Protein AF-A0A842SZP0-F1 (afdb_monomer_lite)

Radius of gyration: 25.81 Å; chains: 1; bounding box: 62×62×64 Å

Sequence (239 aa):
MPVSKIEGDLAPNFIKQTTLNKFCPSIPEPEVPSVERELNQEKAHEFDNQYSIRLELDGTVEIEETHCYNCHRRLVYNGYNERIAFLDKGLGRYEFRLHRKRCPVCGEINPDYSAFFPKYGTYHENYKRRARQNYMEELMPSQIAKVFQVDFDLKIARSTIVYWINEIQEEIRYLLATTPIPSSGYWGYDEIHLRISGERMYAIDTIDVNTGFVPIARISSEMGRDAGREVLMEGRKNL

Structure (mmCIF, N/CA/C/O backbone):
data_AF-A0A842SZP0-F1
#
_entry.id   AF-A0A842SZP0-F1
#
loop_
_atom_site.group_PDB
_atom_site.id
_atom_site.type_symbol
_atom_site.label_atom_id
_atom_site.label_alt_id
_atom_site.label_comp_id
_atom_site.label_asym_id
_atom_site.label_entity_id
_atom_site.label_seq_id
_atom_site.pdbx_PDB_ins_code
_atom_site.Cartn_x
_atom_site.Cartn_y
_atom_site.Cartn_z
_atom_site.occupancy
_atom_site.B_iso_or_equiv
_atom_site.auth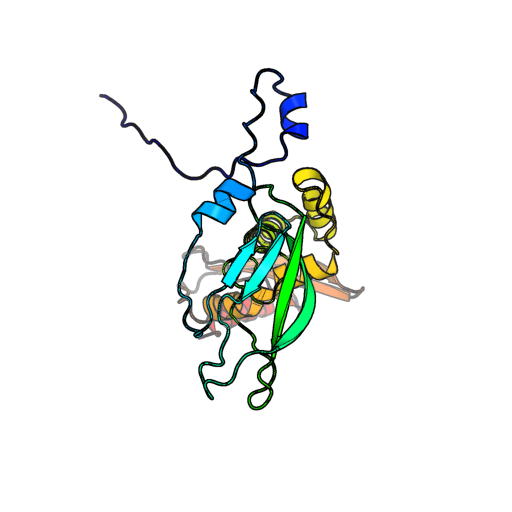_seq_id
_atom_site.auth_comp_id
_atom_site.auth_asym_id
_atom_site.auth_atom_id
_atom_site.pdbx_PDB_model_num
ATOM 1 N N . MET A 1 1 ? 24.314 42.544 -5.514 1.00 32.72 1 MET A N 1
ATOM 2 C CA . MET A 1 1 ? 22.942 42.059 -5.776 1.00 32.72 1 MET A CA 1
ATOM 3 C C . MET A 1 1 ? 22.625 41.020 -4.714 1.00 32.72 1 MET A C 1
ATOM 5 O O . MET A 1 1 ? 23.403 40.079 -4.607 1.00 32.72 1 MET A O 1
ATOM 9 N N . PRO A 1 2 ? 21.607 41.220 -3.864 1.00 29.95 2 PRO A N 1
ATOM 10 C CA . PRO A 1 2 ? 21.290 40.267 -2.811 1.00 29.95 2 PRO A CA 1
ATOM 11 C C . PRO A 1 2 ? 20.487 39.104 -3.405 1.00 29.95 2 PRO A C 1
ATOM 13 O O . PRO A 1 2 ? 19.489 39.326 -4.087 1.00 29.95 2 PRO A O 1
ATOM 16 N N . VAL A 1 3 ? 20.953 37.878 -3.171 1.00 28.89 3 VAL A N 1
ATOM 17 C CA . VAL A 1 3 ? 20.246 36.644 -3.536 1.00 28.89 3 VAL A CA 1
ATOM 18 C C . VAL A 1 3 ? 19.193 36.377 -2.463 1.00 28.89 3 VAL A C 1
ATOM 20 O O . VAL A 1 3 ? 19.480 36.405 -1.267 1.00 28.89 3 VAL A O 1
ATOM 23 N N . SER A 1 4 ? 17.959 36.199 -2.916 1.00 32.47 4 SER A N 1
ATOM 24 C CA . SER A 1 4 ? 16.751 35.981 -2.128 1.00 32.47 4 SER A CA 1
ATOM 25 C C . SER A 1 4 ? 16.835 34.739 -1.241 1.00 32.47 4 SER A C 1
ATOM 27 O O . SER A 1 4 ? 17.237 33.668 -1.694 1.00 32.47 4 SER A O 1
ATOM 29 N N . LYS A 1 5 ? 16.374 34.891 0.006 1.00 36.28 5 LYS A N 1
ATOM 30 C CA . LYS A 1 5 ? 16.016 33.801 0.918 1.00 36.28 5 LYS A CA 1
ATOM 31 C C . LYS A 1 5 ? 15.000 32.878 0.242 1.00 36.28 5 LYS A C 1
ATOM 33 O O . LYS A 1 5 ? 13.900 33.321 -0.077 1.00 36.28 5 LYS A O 1
ATOM 38 N N . ILE A 1 6 ? 15.361 31.613 0.069 1.00 32.38 6 ILE A N 1
ATOM 39 C CA . ILE A 1 6 ? 14.402 30.521 -0.097 1.00 32.38 6 ILE A CA 1
ATOM 40 C C . ILE A 1 6 ? 14.484 29.738 1.212 1.00 32.38 6 ILE A C 1
ATOM 42 O O . ILE A 1 6 ? 15.345 28.881 1.395 1.00 32.38 6 ILE A O 1
ATOM 46 N N . GLU A 1 7 ? 13.670 30.162 2.174 1.00 31.48 7 GLU A N 1
ATOM 47 C CA . GLU A 1 7 ? 13.346 29.374 3.359 1.00 31.48 7 GLU A CA 1
ATOM 48 C C . GLU A 1 7 ? 12.297 28.333 2.970 1.00 31.48 7 GLU A C 1
ATOM 50 O O . GLU A 1 7 ? 11.357 28.656 2.250 1.00 31.48 7 GLU A O 1
ATOM 55 N N . GLY A 1 8 ? 12.486 27.120 3.496 1.00 35.84 8 GLY A N 1
ATOM 56 C CA . GLY A 1 8 ? 11.422 26.189 3.856 1.00 35.84 8 GLY A CA 1
ATOM 57 C C . GLY A 1 8 ? 10.582 25.645 2.711 1.00 35.84 8 GLY A C 1
ATOM 58 O O . GLY A 1 8 ? 9.590 26.252 2.345 1.00 35.84 8 GLY A O 1
ATOM 59 N N . ASP A 1 9 ? 10.935 24.462 2.208 1.00 36.72 9 ASP A N 1
ATOM 60 C CA . ASP A 1 9 ? 10.033 23.309 2.304 1.00 36.72 9 ASP A CA 1
ATOM 61 C C . ASP A 1 9 ? 10.633 22.054 1.648 1.00 36.72 9 ASP A C 1
ATOM 63 O O . ASP A 1 9 ? 11.265 22.109 0.597 1.00 36.72 9 ASP A O 1
ATOM 67 N N . LEU A 1 10 ? 10.370 20.911 2.295 1.00 35.44 10 LEU A N 1
ATOM 68 C CA . LEU A 1 10 ? 10.494 19.536 1.786 1.00 35.44 10 LEU A CA 1
ATOM 69 C C . LEU A 1 10 ? 11.899 18.901 1.762 1.00 35.44 10 LEU A C 1
ATOM 71 O O . LEU A 1 10 ? 12.451 18.577 0.714 1.00 35.44 10 LEU A O 1
ATOM 75 N N . ALA A 1 11 ? 12.391 18.530 2.946 1.00 30.58 11 ALA A N 1
ATOM 76 C CA . ALA A 1 11 ? 13.190 17.311 3.106 1.00 30.58 11 ALA A CA 1
ATOM 77 C C . ALA A 1 11 ? 12.575 16.457 4.235 1.00 30.58 11 ALA A C 1
ATOM 79 O O . ALA A 1 11 ? 12.335 16.982 5.325 1.00 30.58 11 ALA A O 1
ATOM 80 N N . PRO A 1 12 ? 12.268 15.164 4.015 1.00 37.66 12 PRO A N 1
ATOM 81 C CA . PRO A 1 12 ? 11.642 14.318 5.026 1.00 37.66 12 PRO A CA 1
ATOM 82 C C . PRO A 1 12 ? 12.682 13.892 6.072 1.00 37.66 12 PRO A C 1
ATOM 84 O O . PRO A 1 12 ? 13.274 12.816 5.988 1.00 37.66 12 PRO A O 1
ATOM 87 N N . ASN A 1 13 ? 12.904 14.744 7.069 1.00 35.88 13 ASN A N 1
ATOM 88 C CA . ASN A 1 13 ? 13.873 14.532 8.143 1.00 35.88 13 ASN A CA 1
ATOM 89 C C . ASN A 1 13 ? 13.351 13.585 9.228 1.00 35.88 13 ASN A C 1
ATOM 91 O O . ASN A 1 13 ? 13.185 14.005 10.358 1.00 35.88 13 ASN A O 1
ATOM 95 N N . PHE A 1 14 ? 13.131 12.310 8.912 1.00 41.94 14 PHE A N 1
ATOM 96 C CA . PHE A 1 14 ? 13.142 11.248 9.929 1.00 41.94 14 PHE A CA 1
ATOM 97 C C . PHE A 1 14 ? 13.658 9.946 9.304 1.00 41.94 14 PHE A C 1
ATOM 99 O O . PHE A 1 14 ? 12.949 8.951 9.176 1.00 41.94 14 PHE A O 1
ATOM 106 N N . ILE A 1 15 ? 14.921 9.971 8.871 1.00 40.75 15 ILE A N 1
ATOM 107 C CA . ILE A 1 15 ? 15.761 8.766 8.880 1.00 40.75 15 ILE A CA 1
ATOM 108 C C . ILE A 1 15 ? 16.000 8.454 10.360 1.00 40.75 15 ILE A C 1
ATOM 110 O O . ILE A 1 15 ? 16.319 9.379 11.111 1.00 40.75 15 ILE A O 1
ATOM 114 N N . LYS A 1 16 ? 15.861 7.197 10.807 1.00 38.78 16 LYS A N 1
ATOM 115 C CA . LYS A 1 16 ? 16.279 6.821 12.166 1.00 38.78 16 LYS A CA 1
ATOM 116 C C . LYS A 1 16 ? 17.712 7.310 12.401 1.00 38.78 16 LYS A C 1
ATOM 118 O O . LYS A 1 16 ? 18.665 6.828 11.789 1.00 38.78 16 LYS A O 1
ATOM 123 N N . GLN A 1 17 ? 17.861 8.285 13.299 1.00 41.59 17 GLN A N 1
ATOM 124 C CA . GLN A 1 17 ? 19.129 8.950 13.616 1.00 41.59 17 GLN A CA 1
ATOM 125 C C . GLN A 1 17 ? 20.206 8.000 14.157 1.00 41.59 17 GLN A C 1
ATOM 127 O O . GLN A 1 17 ? 21.355 8.402 14.298 1.00 41.59 17 GLN A O 1
ATOM 132 N N . THR A 1 18 ? 19.900 6.723 14.395 1.00 42.91 18 THR A N 1
ATOM 133 C CA . THR A 1 18 ? 20.903 5.713 14.750 1.00 42.91 18 THR A CA 1
ATOM 134 C C . THR A 1 18 ? 21.990 5.572 13.682 1.00 42.91 18 THR A C 1
ATOM 136 O O . THR A 1 18 ? 23.14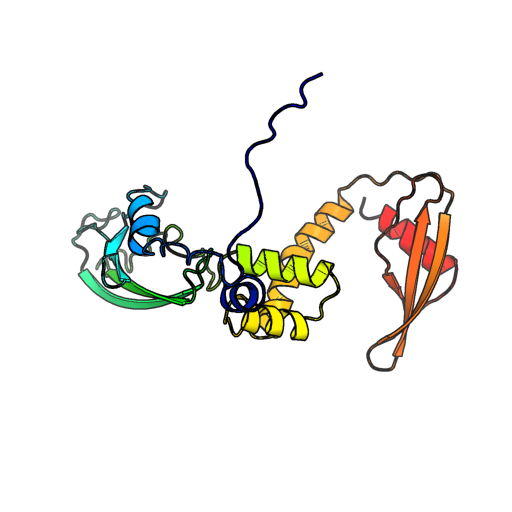1 5.295 14.013 1.00 42.91 18 THR A O 1
ATOM 139 N N . THR A 1 19 ? 21.660 5.802 12.407 1.00 42.88 19 THR A N 1
ATOM 140 C CA . THR A 1 19 ? 22.634 5.744 11.306 1.00 42.88 19 THR A CA 1
ATOM 141 C C . THR A 1 19 ? 23.401 7.065 11.153 1.00 42.88 19 THR A C 1
ATOM 143 O O . THR A 1 19 ? 24.589 7.040 10.850 1.00 42.88 19 THR A O 1
ATOM 146 N N . LEU A 1 20 ? 22.768 8.212 11.436 1.00 38.56 20 LEU A N 1
ATOM 147 C CA . LEU A 1 20 ? 23.380 9.550 11.363 1.00 38.56 20 LEU A CA 1
ATOM 148 C C . LEU A 1 20 ? 24.290 9.866 12.563 1.00 38.56 20 LEU A C 1
ATOM 150 O O . LEU A 1 20 ? 25.363 10.435 12.370 1.00 38.56 20 LEU A O 1
ATOM 154 N N . ASN A 1 21 ? 23.946 9.414 13.773 1.00 44.03 21 ASN A N 1
ATOM 155 C CA . ASN A 1 21 ? 24.753 9.625 14.984 1.00 44.03 21 ASN A CA 1
ATOM 156 C C . ASN A 1 21 ? 26.109 8.902 14.933 1.00 44.03 21 ASN A C 1
ATOM 158 O O . ASN A 1 21 ? 27.041 9.294 15.631 1.00 44.03 21 ASN A O 1
ATOM 162 N N . LYS A 1 22 ? 26.263 7.887 14.067 1.00 47.84 22 LYS A N 1
ATOM 163 C CA . LYS A 1 22 ? 27.574 7.283 13.767 1.00 47.84 22 LYS A CA 1
ATOM 164 C C . LYS A 1 22 ? 28.514 8.219 13.002 1.00 47.84 22 LYS A C 1
ATOM 166 O O . LYS A 1 22 ? 29.724 8.062 13.127 1.00 47.84 22 LYS A O 1
ATOM 171 N N . PHE A 1 23 ? 27.981 9.150 12.208 1.00 45.59 23 PHE A N 1
ATOM 172 C CA . PHE A 1 23 ? 28.768 10.026 11.332 1.00 45.59 23 PHE A CA 1
ATOM 173 C C . PHE A 1 23 ? 28.832 11.481 11.827 1.00 45.59 23 PHE A C 1
ATOM 175 O O . PHE A 1 23 ? 29.820 12.160 11.556 1.00 45.59 23 PHE A O 1
ATOM 182 N N . CYS A 1 24 ? 27.843 11.948 12.598 1.00 41.03 24 CYS A N 1
ATOM 183 C CA . CYS A 1 24 ? 27.815 13.292 13.183 1.00 41.03 24 CYS A CA 1
ATOM 184 C C . CYS A 1 24 ? 27.332 13.259 14.650 1.00 41.03 24 CYS A C 1
ATOM 186 O O . CYS A 1 24 ? 26.147 13.465 14.906 1.00 41.03 24 CYS A O 1
ATOM 188 N N . PRO A 1 25 ? 28.228 13.041 15.632 1.00 47.84 25 PRO A N 1
ATOM 189 C CA . PRO A 1 25 ? 27.866 12.922 17.052 1.00 47.84 25 PRO A CA 1
ATOM 190 C C . PRO A 1 25 ? 27.431 14.243 17.715 1.00 47.84 25 PRO A C 1
ATOM 192 O O . PRO A 1 25 ? 27.060 14.249 18.883 1.00 47.84 25 PRO A O 1
ATOM 195 N N . SER A 1 26 ? 27.499 15.367 16.999 1.00 50.28 26 SER A N 1
ATOM 196 C CA . SER A 1 26 ? 27.123 16.702 17.481 1.00 50.28 26 SER A CA 1
ATOM 197 C C . SER A 1 26 ? 25.675 17.096 17.171 1.00 50.28 26 SER A C 1
ATOM 199 O O . SER A 1 26 ? 25.276 18.215 17.494 1.00 50.28 26 SER A O 1
ATOM 201 N N . ILE A 1 27 ? 24.892 16.222 16.530 1.00 47.88 27 ILE A N 1
ATOM 202 C CA . ILE A 1 27 ? 23.479 16.490 16.254 1.00 47.88 27 ILE A CA 1
ATOM 203 C C . ILE A 1 27 ? 22.686 16.219 17.544 1.00 47.88 27 ILE A C 1
ATOM 205 O O . ILE A 1 27 ? 22.739 15.094 18.042 1.00 47.88 27 ILE A O 1
ATOM 209 N N . PRO A 1 28 ? 21.975 17.214 18.109 1.00 45.66 28 PRO A N 1
ATOM 210 C CA . PRO A 1 28 ? 21.127 16.987 19.273 1.00 45.66 28 PRO A CA 1
ATOM 211 C C . PRO A 1 28 ? 20.028 15.976 18.930 1.00 45.66 28 PRO A C 1
ATOM 213 O O . PRO A 1 28 ? 19.462 16.014 17.831 1.00 45.66 28 PRO A O 1
ATOM 216 N N . GLU A 1 29 ? 19.732 15.072 19.867 1.00 44.19 29 GLU A N 1
ATOM 217 C CA . GLU A 1 29 ? 18.569 14.195 19.745 1.00 44.19 29 GLU A CA 1
ATOM 218 C C . GLU A 1 29 ? 17.321 15.080 19.601 1.00 44.19 29 GLU A C 1
ATOM 220 O O . GLU A 1 29 ? 17.148 16.015 20.391 1.00 44.19 29 GLU A O 1
ATOM 225 N N . PRO A 1 30 ? 16.472 14.858 18.582 1.00 42.19 30 PRO A N 1
ATOM 226 C CA . PRO A 1 30 ? 15.235 15.596 18.460 1.00 42.19 30 PRO A CA 1
ATOM 227 C C . PRO A 1 30 ? 14.401 15.297 19.699 1.00 42.19 30 PRO A C 1
ATOM 229 O O . PRO A 1 30 ? 14.237 14.136 20.082 1.00 42.19 30 PRO A O 1
ATOM 232 N N . GLU A 1 31 ? 13.870 16.349 20.319 1.00 43.56 31 GLU A N 1
ATOM 233 C CA . GLU A 1 31 ? 12.819 16.201 21.315 1.00 43.56 31 GLU A CA 1
ATOM 234 C C . GLU A 1 31 ? 11.716 15.364 20.675 1.00 43.56 31 GLU A C 1
ATOM 236 O O . GLU A 1 31 ? 11.124 15.791 19.686 1.00 43.56 31 GLU A O 1
ATOM 241 N N . VAL A 1 32 ? 11.502 14.146 21.183 1.00 41.62 32 VAL A N 1
ATOM 242 C CA . VAL A 1 32 ? 10.450 13.253 20.701 1.00 41.62 32 VAL A CA 1
ATOM 243 C C . VAL A 1 32 ? 9.142 14.029 20.839 1.00 41.62 32 VAL A C 1
ATOM 245 O O . VAL A 1 32 ? 8.718 14.276 21.975 1.00 41.62 32 VAL A O 1
ATOM 248 N N . PRO A 1 33 ? 8.487 14.446 19.739 1.00 44.72 33 PRO A N 1
ATOM 249 C CA . PRO A 1 33 ? 7.130 14.938 19.845 1.00 44.72 33 PRO A CA 1
ATOM 250 C C . PRO A 1 33 ? 6.351 13.752 20.399 1.00 44.72 33 PRO A C 1
ATOM 252 O O . PRO A 1 33 ? 6.358 12.676 19.796 1.00 44.72 33 PRO A O 1
ATOM 255 N N . SER A 1 34 ? 5.779 13.880 21.601 1.00 49.00 34 SER A N 1
ATOM 256 C CA . SER A 1 34 ? 4.973 12.787 22.125 1.00 49.00 34 SER A CA 1
ATOM 257 C C . SER A 1 34 ? 3.892 12.518 21.085 1.00 49.00 34 SER A C 1
ATOM 259 O O . SER A 1 34 ? 3.201 13.438 20.654 1.00 49.00 34 SER A O 1
ATOM 261 N N . VAL A 1 35 ? 3.784 11.266 20.648 1.00 50.41 35 VAL A N 1
ATOM 262 C CA . VAL A 1 35 ? 2.727 10.758 19.756 1.00 50.41 35 VAL A CA 1
ATOM 263 C C . VAL A 1 35 ? 1.361 11.330 20.166 1.00 50.41 35 VAL A C 1
ATOM 265 O O . VAL A 1 35 ? 0.550 11.739 19.343 1.00 50.41 35 VAL A O 1
ATOM 268 N N . GLU A 1 36 ? 1.178 11.468 21.478 1.00 49.41 36 GLU A N 1
ATOM 269 C CA . GLU A 1 36 ? 0.064 12.114 22.154 1.00 49.41 36 GLU A CA 1
ATOM 270 C C . GLU A 1 36 ? -0.187 13.566 21.731 1.00 49.41 36 GLU A C 1
ATOM 272 O O . GLU A 1 36 ? -1.341 13.939 21.610 1.00 49.41 36 GLU A O 1
ATOM 277 N N . ARG A 1 37 ? 0.819 14.422 21.524 1.00 47.00 37 ARG A N 1
ATOM 278 C CA . ARG A 1 37 ? 0.609 15.820 21.106 1.00 47.00 37 ARG A CA 1
ATOM 279 C C . ARG A 1 37 ? 0.176 15.938 19.649 1.00 47.00 37 ARG A C 1
ATOM 281 O O . ARG A 1 37 ? -0.695 16.757 19.384 1.00 47.00 37 ARG A O 1
ATOM 288 N N . GLU A 1 38 ? 0.727 15.131 18.741 1.00 53.28 38 GLU A N 1
ATOM 289 C CA . GLU A 1 38 ? 0.322 15.149 17.326 1.00 53.28 38 GLU A CA 1
ATOM 290 C C . GLU A 1 38 ? -1.080 14.540 17.143 1.00 53.28 38 GLU A C 1
ATOM 292 O O . GLU A 1 38 ? -1.938 15.179 16.540 1.00 53.28 38 GLU A O 1
ATOM 297 N N . LEU A 1 39 ? -1.382 13.396 17.778 1.00 52.69 39 LEU A N 1
ATOM 298 C CA . LEU A 1 39 ? -2.732 12.805 17.748 1.00 52.69 39 LEU A CA 1
ATOM 299 C C . LEU A 1 39 ? -3.777 13.606 18.549 1.00 52.69 39 LEU A C 1
ATOM 301 O O . LEU A 1 39 ? -4.948 13.615 18.179 1.00 52.69 39 LEU A O 1
ATOM 305 N N . ASN A 1 40 ? -3.401 14.304 19.633 1.00 44.03 40 ASN A N 1
ATOM 306 C CA . ASN A 1 40 ? -4.335 15.183 20.356 1.00 44.03 40 ASN A CA 1
ATOM 307 C C . ASN A 1 40 ? -4.570 16.531 19.651 1.00 44.03 40 ASN A C 1
ATOM 309 O O . ASN A 1 40 ? -5.546 17.200 19.993 1.0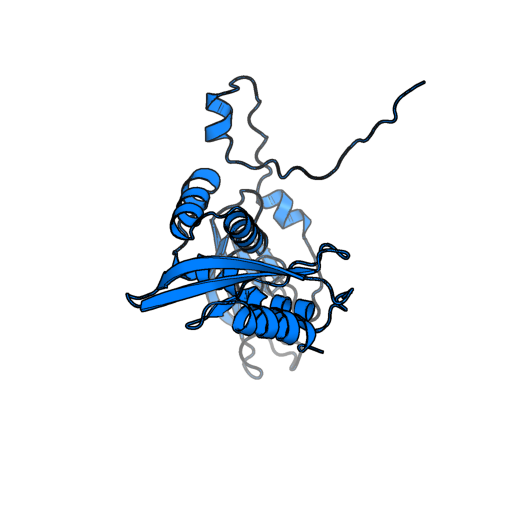0 44.03 40 ASN A O 1
ATOM 313 N N . GLN A 1 41 ? -3.699 16.958 18.726 1.00 47.59 41 GLN A N 1
ATOM 314 C CA . GLN A 1 41 ? -3.923 18.162 17.914 1.00 47.59 41 GLN A CA 1
ATOM 315 C C . GLN A 1 41 ? -4.942 17.920 16.790 1.00 47.59 41 GLN A C 1
ATOM 317 O O . GLN A 1 41 ? -5.642 18.856 16.417 1.00 47.59 41 GLN A O 1
ATOM 322 N N . GLU A 1 42 ? -5.132 16.676 16.345 1.00 46.12 42 GLU A N 1
ATOM 323 C CA . GLU A 1 42 ? -6.208 16.268 15.423 1.00 46.12 42 GLU A CA 1
ATOM 324 C C . GLU A 1 42 ? -7.548 16.005 16.147 1.00 46.12 42 GLU A C 1
ATOM 326 O O . GLU A 1 42 ? -8.306 15.094 15.810 1.00 46.12 42 GLU A O 1
ATOM 331 N N . LYS A 1 43 ? -7.865 16.787 17.187 1.00 40.88 43 LYS A N 1
ATOM 332 C CA . LYS A 1 43 ? -9.148 16.663 17.891 1.00 40.88 43 LYS A CA 1
ATOM 333 C C . LYS A 1 43 ? -10.279 17.361 17.138 1.00 40.88 43 LYS A C 1
ATOM 335 O O . LYS A 1 43 ? -10.189 18.542 16.819 1.00 40.88 43 LYS A O 1
ATOM 340 N N . ALA A 1 44 ? -11.374 16.610 17.003 1.00 39.97 44 ALA A N 1
ATOM 341 C CA . ALA A 1 44 ? -12.686 16.996 16.485 1.00 39.97 44 ALA A CA 1
ATOM 342 C C . ALA A 1 44 ? -12.735 17.290 14.979 1.00 39.97 44 ALA A C 1
ATOM 344 O O . ALA A 1 44 ? -13.098 18.382 14.549 1.00 39.97 44 ALA A O 1
ATOM 345 N N . HIS A 1 45 ? -12.443 16.282 14.161 1.00 43.72 45 HIS A N 1
ATOM 346 C CA . HIS A 1 45 ? -12.962 16.273 12.800 1.00 43.72 45 HIS A CA 1
ATOM 347 C C . HIS A 1 45 ? -14.286 15.505 12.772 1.00 43.72 45 HIS A C 1
ATOM 349 O O . HIS A 1 45 ? -14.318 14.282 12.894 1.00 43.72 45 HIS A O 1
ATOM 355 N N . GLU A 1 46 ? -15.382 16.258 12.642 1.00 40.47 46 GLU A N 1
ATOM 356 C CA . GLU A 1 46 ? -16.678 15.745 12.201 1.00 40.47 46 GLU A CA 1
ATOM 357 C C . GLU A 1 46 ? -16.486 15.156 10.801 1.00 40.47 46 GLU A C 1
ATOM 359 O O . GLU A 1 46 ? -16.425 15.874 9.804 1.00 40.47 46 GLU A O 1
ATOM 364 N N . PHE A 1 47 ? -16.315 13.840 10.726 1.00 47.06 47 PHE A N 1
ATOM 365 C CA . PHE A 1 47 ? -16.375 13.134 9.458 1.00 47.06 47 PHE A CA 1
ATOM 366 C C . PHE A 1 47 ? -17.819 12.720 9.181 1.00 47.06 47 PHE A C 1
ATOM 368 O O . PHE A 1 47 ? -18.596 12.458 10.097 1.00 47.06 47 PHE A O 1
ATOM 375 N N . ASP A 1 48 ? -18.142 12.664 7.893 1.00 43.97 48 ASP A N 1
ATOM 376 C CA . ASP A 1 48 ? -19.459 12.605 7.237 1.00 43.97 48 ASP A CA 1
ATOM 377 C C . ASP A 1 48 ? -20.354 11.384 7.587 1.00 43.97 48 ASP A C 1
ATOM 379 O O . ASP A 1 48 ? -21.266 11.023 6.850 1.00 43.97 48 ASP A O 1
ATOM 383 N N . ASN A 1 49 ? -20.106 10.708 8.712 1.00 51.88 49 ASN A N 1
ATOM 384 C CA . ASN A 1 49 ? -20.760 9.475 9.139 1.00 51.88 49 ASN A CA 1
ATOM 385 C C . ASN A 1 49 ? -21.220 9.531 10.598 1.00 51.88 49 ASN A C 1
ATOM 387 O O . ASN A 1 49 ? -20.871 8.650 11.368 1.00 51.88 49 ASN A O 1
ATOM 391 N N . GLN A 1 50 ? -22.040 10.526 10.944 1.00 74.44 50 GLN A N 1
ATOM 392 C CA . GLN A 1 50 ? -22.902 10.657 12.136 1.00 74.44 50 GLN A CA 1
ATOM 393 C C . GLN A 1 50 ? -22.272 10.485 13.540 1.00 74.44 50 GLN A C 1
ATOM 395 O O . GLN A 1 50 ? -22.699 11.193 14.434 1.00 74.44 50 GLN A O 1
ATOM 400 N N . TYR A 1 51 ? -21.286 9.621 13.771 1.00 77.25 51 TYR A N 1
ATOM 401 C CA . TYR A 1 51 ? -20.726 9.253 15.066 1.00 77.25 51 TYR A CA 1
ATOM 402 C C . TYR A 1 51 ? -19.330 9.839 15.280 1.00 77.25 51 TYR A C 1
ATOM 404 O O . TYR A 1 51 ? -18.404 9.555 14.516 1.00 77.25 51 TYR A O 1
ATOM 412 N N . SER A 1 52 ? -19.176 10.583 16.368 1.00 84.06 52 SER A N 1
ATOM 413 C CA . SER A 1 52 ? -17.911 11.121 16.848 1.00 84.06 52 SER A CA 1
ATOM 414 C C . SER A 1 52 ? -17.080 10.047 17.548 1.00 84.06 52 SER A C 1
ATOM 416 O O . SER A 1 52 ? -17.585 9.210 18.306 1.00 84.06 52 SER A O 1
ATOM 418 N N . ILE A 1 53 ? -15.772 10.084 17.302 1.00 86.56 53 ILE A N 1
ATOM 419 C CA . ILE A 1 53 ? -14.800 9.163 17.891 1.00 86.56 53 ILE A CA 1
ATOM 420 C C . ILE A 1 53 ? -13.720 9.925 18.652 1.00 86.56 53 ILE A C 1
ATOM 422 O O . ILE A 1 53 ? -13.247 10.972 18.212 1.00 86.56 53 ILE A O 1
ATOM 426 N N . ARG A 1 54 ? -13.303 9.368 19.787 1.00 86.19 54 ARG A N 1
ATOM 427 C CA . ARG A 1 54 ? -12.298 9.952 20.671 1.00 86.19 54 ARG A CA 1
ATOM 428 C C . ARG A 1 54 ? -11.200 8.945 20.972 1.00 86.19 54 ARG A C 1
ATOM 430 O O . ARG A 1 54 ? -11.486 7.812 21.340 1.00 86.19 54 ARG A O 1
ATOM 437 N N . LEU A 1 55 ? -9.949 9.376 20.844 1.00 84.00 55 LEU A N 1
ATOM 438 C CA . LEU A 1 55 ? -8.786 8.608 21.276 1.00 84.00 55 LEU A CA 1
ATOM 439 C C . LEU A 1 55 ? -8.457 8.936 22.738 1.00 84.00 55 LEU A C 1
ATOM 441 O O . LEU A 1 55 ? -8.247 10.100 23.090 1.00 84.00 55 LEU A O 1
ATOM 445 N N . GLU A 1 56 ? -8.415 7.909 23.576 1.00 84.44 56 GLU A N 1
ATOM 446 C CA . GLU A 1 56 ? -7.973 7.982 24.965 1.00 84.44 56 GLU A CA 1
ATOM 447 C C . GLU A 1 56 ? -6.461 7.730 25.089 1.00 84.44 56 GLU A C 1
ATOM 449 O O . GLU A 1 56 ? -5.811 7.193 24.189 1.00 84.44 56 GLU A O 1
ATOM 454 N N . LEU A 1 57 ? -5.889 8.126 26.231 1.00 74.44 57 LEU A N 1
ATOM 455 C CA . LEU A 1 57 ? -4.444 8.042 26.499 1.00 74.44 57 LEU A CA 1
ATOM 456 C C . LEU A 1 57 ? -3.893 6.607 26.485 1.00 74.44 57 LEU A C 1
ATOM 458 O O . LEU A 1 57 ? -2.699 6.407 26.297 1.00 74.44 57 LEU A O 1
ATOM 462 N N . ASP A 1 58 ? -4.747 5.608 26.690 1.00 80.31 58 ASP A N 1
ATOM 463 C CA . ASP A 1 58 ? -4.384 4.190 26.686 1.00 80.31 58 ASP A CA 1
ATOM 464 C C . ASP A 1 58 ? -4.438 3.548 25.283 1.00 80.31 58 ASP A C 1
ATOM 466 O O . ASP A 1 58 ? -4.286 2.332 25.159 1.00 80.31 58 ASP A O 1
ATOM 470 N N . GLY A 1 59 ? -4.667 4.343 24.229 1.00 78.25 59 GLY A N 1
ATOM 471 C CA . GLY A 1 59 ? -4.809 3.861 22.852 1.00 78.25 59 GLY A CA 1
ATOM 472 C C . GLY A 1 59 ? -6.208 3.326 22.523 1.00 78.25 59 GLY A C 1
ATOM 473 O O . GLY A 1 59 ? -6.423 2.767 21.440 1.00 78.25 59 GLY A O 1
ATOM 474 N N . THR A 1 60 ? -7.175 3.479 23.433 1.00 86.75 60 THR A N 1
ATOM 475 C CA . THR A 1 60 ? -8.571 3.110 23.191 1.00 86.75 60 THR A CA 1
ATOM 476 C C . THR A 1 60 ? -9.271 4.183 22.362 1.00 86.75 60 THR A C 1
ATOM 478 O O . THR A 1 60 ? -9.211 5.367 22.676 1.00 86.75 60 THR A O 1
ATOM 481 N N . VAL A 1 61 ? -9.961 3.772 21.297 1.00 87.25 61 VAL A N 1
ATOM 482 C CA . VAL A 1 61 ? -10.811 4.655 20.492 1.00 87.25 61 VAL A CA 1
ATOM 483 C C . VAL A 1 61 ? -12.261 4.414 20.877 1.00 87.25 61 VAL A C 1
ATOM 485 O O . VAL A 1 61 ? -12.807 3.344 20.600 1.00 87.25 61 VAL A O 1
ATOM 488 N N . GLU A 1 62 ? -12.891 5.401 21.501 1.00 88.25 62 GLU A N 1
ATOM 489 C CA . GLU A 1 62 ? -14.281 5.347 21.933 1.00 88.25 62 GLU A CA 1
ATOM 490 C C . GLU A 1 62 ? -15.224 6.054 20.963 1.00 88.25 62 GLU A C 1
ATOM 492 O O . GLU A 1 62 ? -14.903 7.097 20.408 1.00 88.25 62 GLU A O 1
ATOM 497 N N . ILE A 1 63 ? -16.420 5.489 20.789 1.00 89.06 63 ILE A N 1
ATOM 498 C CA . ILE A 1 63 ? -17.554 6.175 20.157 1.00 89.06 63 ILE A CA 1
ATOM 499 C C . ILE A 1 63 ? -18.201 7.041 21.234 1.00 89.06 63 ILE A C 1
ATOM 501 O O . ILE A 1 63 ? -18.586 6.496 22.272 1.00 89.06 63 ILE A O 1
ATOM 505 N N . GLU A 1 64 ? -18.357 8.342 21.024 1.00 88.88 64 GLU A N 1
ATOM 506 C CA . GLU A 1 64 ? -18.854 9.245 22.072 1.00 88.88 64 GLU A CA 1
ATOM 507 C C . GLU A 1 64 ? -20.359 9.070 22.318 1.00 88.88 64 GLU A C 1
ATOM 509 O O . GLU A 1 64 ? -20.846 9.131 23.452 1.00 88.88 64 GLU A O 1
ATOM 514 N N . GLU A 1 65 ? -21.123 8.753 21.276 1.00 89.44 65 GLU A N 1
ATOM 515 C CA . GLU A 1 65 ? -22.572 8.724 21.367 1.00 89.44 65 GLU A CA 1
ATOM 516 C C . GLU A 1 65 ? -23.105 7.581 22.218 1.00 89.44 65 GLU A C 1
ATOM 518 O O . GLU A 1 65 ? -22.652 6.432 22.202 1.00 89.44 65 GLU A O 1
ATOM 523 N N . THR A 1 66 ? -24.172 7.892 22.942 1.00 90.62 66 THR A N 1
ATOM 524 C CA . THR A 1 66 ? -24.905 6.935 23.773 1.00 90.62 66 THR A CA 1
ATOM 525 C C . THR A 1 66 ? -26.145 6.382 23.080 1.00 90.62 66 THR A C 1
ATOM 527 O O . THR A 1 66 ? -26.700 5.392 23.555 1.00 90.62 66 THR A O 1
ATOM 530 N N . HIS A 1 67 ? -26.575 6.975 21.963 1.00 91.44 67 HIS A N 1
ATOM 531 C CA . HIS A 1 67 ? -27.806 6.629 21.253 1.00 91.44 67 HIS A CA 1
ATOM 532 C C . HIS A 1 67 ? -27.558 6.442 19.756 1.00 91.44 67 HIS A C 1
ATOM 534 O O . HIS A 1 67 ? -26.617 6.984 19.185 1.00 91.44 67 HIS A O 1
ATOM 540 N N . CYS A 1 68 ? -28.394 5.628 19.116 1.00 89.31 68 CYS A N 1
ATOM 541 C CA . CYS A 1 68 ? -28.318 5.397 17.682 1.00 89.31 68 CYS A CA 1
ATOM 542 C C . CYS A 1 68 ? -28.924 6.570 16.900 1.00 89.31 68 CYS A C 1
ATOM 544 O O . CYS A 1 68 ? -30.055 6.947 17.189 1.00 89.31 68 CYS A O 1
ATOM 546 N N . TYR A 1 69 ? -28.243 7.092 15.877 1.00 87.25 69 TYR A N 1
ATOM 547 C CA . TYR A 1 69 ? -28.791 8.178 15.053 1.00 87.25 69 TYR A CA 1
ATOM 548 C C . TYR A 1 69 ? -30.024 7.765 14.241 1.00 87.25 69 TYR A C 1
ATOM 550 O O . TYR A 1 69 ? -30.904 8.587 14.019 1.00 87.25 69 TYR A O 1
ATOM 558 N N . ASN A 1 70 ? -30.144 6.483 13.876 1.00 88.12 70 ASN A N 1
ATOM 559 C CA . ASN A 1 70 ? -31.262 5.996 13.062 1.00 88.12 70 ASN A CA 1
ATOM 560 C C . ASN A 1 70 ? -32.545 5.718 13.858 1.00 88.12 70 ASN A C 1
ATOM 562 O O . ASN A 1 70 ? -33.640 5.952 13.361 1.00 88.12 70 ASN A O 1
ATOM 566 N N . CYS A 1 71 ? -32.441 5.155 15.068 1.00 90.00 71 CYS A N 1
ATOM 567 C CA . CYS A 1 71 ? -33.620 4.737 15.847 1.00 90.00 71 CYS A CA 1
ATOM 568 C C . CYS A 1 71 ? -33.683 5.324 17.262 1.00 90.00 71 CYS A C 1
ATOM 570 O O . CYS A 1 71 ? -34.554 4.938 18.042 1.00 90.00 71 CYS A O 1
ATOM 572 N N . HIS A 1 72 ? -32.730 6.189 17.621 1.00 89.69 72 HIS A N 1
ATOM 573 C CA . HIS A 1 72 ? -32.612 6.881 18.911 1.00 89.69 72 HIS A CA 1
ATOM 574 C C . HIS A 1 72 ? -32.607 5.983 20.154 1.00 89.69 72 HIS A C 1
ATOM 576 O O . HIS A 1 72 ? -32.689 6.468 21.278 1.00 89.69 72 HIS A O 1
ATOM 582 N N . ARG A 1 73 ? -32.463 4.661 19.995 1.00 90.88 73 ARG A N 1
ATOM 583 C CA . ARG A 1 73 ? -32.294 3.737 21.120 1.00 90.88 73 ARG A CA 1
ATOM 584 C C . ARG A 1 73 ? -30.881 3.806 21.668 1.00 90.88 73 ARG A C 1
ATOM 586 O O . ARG A 1 73 ? -29.924 4.017 20.921 1.00 90.88 73 ARG A O 1
ATOM 593 N N . ARG A 1 74 ? -30.761 3.552 22.971 1.00 93.19 74 ARG A N 1
ATOM 594 C CA . ARG A 1 74 ? -29.476 3.481 23.662 1.00 93.19 74 ARG A CA 1
ATOM 595 C C . ARG A 1 74 ? -28.583 2.412 23.027 1.00 93.19 74 ARG A C 1
ATOM 597 O O . ARG A 1 74 ? -29.014 1.277 22.810 1.00 93.19 74 ARG A O 1
ATOM 604 N N . LEU A 1 75 ? -27.350 2.797 22.731 1.00 92.50 75 LEU A N 1
ATOM 605 C CA . LEU A 1 75 ? -26.301 1.900 22.275 1.00 92.50 75 LEU A CA 1
ATOM 606 C C . LEU A 1 75 ? -25.814 1.034 23.436 1.00 92.50 75 LEU A C 1
ATOM 608 O O . LEU A 1 75 ? -25.681 1.494 24.571 1.00 92.50 75 LEU A O 1
ATOM 612 N N . VAL A 1 76 ? -25.541 -0.228 23.130 1.00 93.12 76 VAL A N 1
ATOM 613 C CA . VAL A 1 76 ? -25.038 -1.223 24.074 1.00 93.12 76 VAL A CA 1
ATOM 614 C C . VAL A 1 76 ? -23.582 -1.520 23.742 1.00 93.12 76 VAL A C 1
ATOM 616 O O . VAL A 1 76 ? -23.198 -1.570 22.572 1.00 93.12 76 VAL A O 1
ATOM 619 N N . TYR A 1 77 ? -22.778 -1.714 24.783 1.00 91.81 77 TYR A N 1
ATOM 620 C CA . TYR A 1 77 ? -21.403 -2.181 24.665 1.00 91.81 77 TYR A CA 1
ATOM 621 C C . TYR A 1 77 ? -21.333 -3.520 23.921 1.00 91.81 77 TYR A C 1
ATOM 623 O O . TYR A 1 77 ? -22.091 -4.439 24.230 1.00 91.81 77 TYR A O 1
ATOM 631 N N . ASN A 1 78 ? -20.418 -3.634 22.960 1.00 91.88 78 ASN A N 1
ATOM 632 C CA . ASN A 1 78 ? -20.249 -4.824 22.127 1.00 91.88 78 ASN A CA 1
ATOM 633 C C . ASN A 1 78 ? -18.788 -5.306 22.065 1.00 91.88 78 ASN A C 1
ATOM 635 O O . ASN A 1 78 ? -18.380 -5.932 21.088 1.00 91.88 78 ASN A O 1
ATOM 639 N N . GLY A 1 79 ? -17.987 -5.019 23.093 1.00 91.50 79 GLY A N 1
ATOM 640 C CA . GLY A 1 79 ? -16.591 -5.455 23.150 1.00 91.50 79 GLY A CA 1
ATOM 641 C C . GLY A 1 79 ? -15.600 -4.454 22.558 1.00 91.50 79 GLY A C 1
ATOM 642 O O . GLY A 1 79 ? -15.916 -3.286 22.321 1.00 91.50 79 GLY A O 1
ATOM 643 N N . TYR A 1 80 ? -14.398 -4.960 22.283 1.00 91.44 80 TYR A N 1
ATOM 644 C CA . TYR A 1 80 ? -13.333 -4.238 21.594 1.00 91.44 80 TYR A CA 1
ATOM 645 C C . TYR A 1 80 ? -12.836 -5.038 20.390 1.00 91.44 80 TYR A C 1
ATOM 647 O O . TYR A 1 80 ? -12.885 -6.268 20.402 1.00 91.44 80 TYR A O 1
ATOM 655 N N . ASN A 1 81 ? -12.328 -4.335 19.380 1.00 89.31 81 ASN A N 1
ATOM 656 C CA . ASN A 1 81 ? -11.481 -4.911 18.340 1.00 89.31 81 ASN A CA 1
ATOM 657 C C . ASN A 1 81 ? -10.079 -4.315 18.455 1.00 89.31 81 ASN A C 1
ATOM 659 O O . ASN A 1 81 ? -9.924 -3.097 18.499 1.00 89.31 81 ASN A O 1
ATOM 663 N N . GLU A 1 82 ? -9.061 -5.163 18.460 1.00 89.25 82 GLU A N 1
ATOM 664 C CA . GLU A 1 82 ? -7.675 -4.710 18.373 1.00 89.25 82 GLU A CA 1
ATOM 665 C C . GLU A 1 82 ? -7.326 -4.393 16.918 1.00 89.25 82 GLU A C 1
ATOM 667 O O . GLU A 1 82 ? -7.637 -5.156 15.997 1.00 89.25 82 GLU A O 1
ATOM 672 N N . ARG A 1 83 ? -6.678 -3.250 16.698 1.00 88.06 83 ARG A N 1
ATOM 673 C CA . ARG A 1 83 ? -6.242 -2.803 15.378 1.00 88.06 83 ARG A CA 1
ATOM 674 C C . ARG A 1 83 ? -4.797 -2.347 15.444 1.00 88.06 83 ARG A C 1
ATOM 676 O O . ARG A 1 83 ? -4.478 -1.376 16.113 1.00 88.06 83 ARG A O 1
ATOM 683 N N . ILE A 1 84 ? -3.933 -3.010 14.687 1.00 87.62 84 ILE A N 1
ATOM 684 C CA . ILE A 1 84 ? -2.545 -2.579 14.517 1.00 87.62 84 ILE A CA 1
ATOM 685 C C . ILE A 1 84 ? -2.471 -1.661 13.297 1.00 87.62 84 ILE A C 1
ATOM 687 O O . ILE A 1 84 ? -2.991 -2.011 12.232 1.00 87.62 84 ILE A O 1
ATOM 691 N N . ALA A 1 85 ? -1.807 -0.518 13.438 1.00 87.94 85 ALA A N 1
ATOM 692 C CA . ALA A 1 85 ? -1.479 0.361 12.324 1.00 87.94 85 ALA A CA 1
ATOM 693 C C . ALA A 1 85 ? -0.025 0.839 12.405 1.00 87.94 85 ALA A C 1
ATOM 695 O O . ALA A 1 85 ? 0.530 1.024 13.485 1.00 87.94 85 ALA A O 1
ATOM 696 N N . PHE A 1 86 ? 0.590 1.039 11.245 1.00 84.94 86 PHE A N 1
ATOM 697 C CA . PHE A 1 86 ? 1.896 1.664 11.098 1.00 84.94 86 PHE A CA 1
ATOM 698 C C . PHE A 1 86 ? 1.691 3.081 10.581 1.00 84.94 86 PHE A C 1
ATOM 700 O O . PHE A 1 86 ? 1.343 3.274 9.410 1.00 84.94 86 PHE A O 1
ATOM 707 N N . LEU A 1 87 ? 1.864 4.047 11.477 1.00 82.88 87 LEU A N 1
ATOM 708 C CA . LEU A 1 87 ? 1.655 5.467 11.210 1.00 82.88 87 LEU A CA 1
ATOM 709 C C . LEU A 1 87 ? 2.924 6.100 10.631 1.00 82.88 87 LEU A C 1
ATOM 711 O O . LEU A 1 87 ? 4.021 5.563 10.778 1.00 82.88 87 LEU A O 1
ATOM 715 N N . ASP A 1 88 ? 2.773 7.228 9.943 1.00 75.62 88 ASP A N 1
ATOM 716 C CA . ASP A 1 88 ? 3.909 7.937 9.351 1.00 75.62 88 ASP A CA 1
ATOM 717 C C . ASP A 1 88 ? 4.815 8.599 10.408 1.00 75.62 88 ASP A C 1
ATOM 719 O O . ASP A 1 88 ? 4.482 8.655 11.588 1.00 75.62 88 ASP A O 1
ATOM 723 N N . LYS A 1 89 ? 5.964 9.134 9.972 1.00 61.09 89 LYS A N 1
ATOM 724 C CA . LYS A 1 89 ? 6.827 10.035 10.766 1.00 61.09 89 LYS A CA 1
ATOM 725 C C . LYS A 1 89 ? 7.400 9.440 12.062 1.00 61.09 89 LYS A C 1
ATOM 727 O O . LYS A 1 89 ? 7.489 10.109 13.082 1.00 61.09 89 LYS A O 1
ATOM 732 N N . GLY A 1 90 ? 7.846 8.185 12.036 1.00 56.72 90 GLY A N 1
ATOM 733 C CA . GLY A 1 90 ? 8.588 7.602 13.167 1.00 56.72 90 GLY A CA 1
ATOM 734 C C . GLY A 1 90 ? 7.725 7.190 14.365 1.00 56.72 90 GLY A C 1
ATOM 735 O O . GLY A 1 90 ? 8.258 6.630 15.318 1.00 56.72 90 GLY A O 1
ATOM 736 N N . LEU A 1 91 ? 6.404 7.369 14.272 1.00 60.97 91 LEU A N 1
ATOM 737 C CA . LEU A 1 91 ? 5.420 6.870 15.238 1.00 60.97 91 LEU A CA 1
ATOM 738 C C . LEU A 1 91 ? 5.375 5.332 15.273 1.00 60.97 91 LEU A C 1
ATOM 740 O O . LEU A 1 91 ? 5.046 4.731 16.292 1.00 60.97 91 LEU A O 1
ATOM 744 N N . GLY A 1 92 ? 5.775 4.688 14.173 1.00 72.19 92 GLY A N 1
ATOM 745 C CA . GLY A 1 92 ? 6.017 3.253 14.123 1.00 72.19 92 GLY A CA 1
ATOM 746 C C . GLY A 1 92 ? 4.740 2.426 14.264 1.00 72.19 92 GLY A C 1
ATOM 747 O O . GLY A 1 92 ? 3.679 2.793 13.759 1.00 72.19 92 GLY A O 1
ATOM 748 N N . ARG A 1 93 ? 4.871 1.252 14.891 1.00 82.31 93 ARG A N 1
ATOM 749 C CA . ARG A 1 93 ? 3.756 0.336 15.151 1.00 82.31 93 ARG A CA 1
ATOM 750 C C . ARG A 1 93 ? 2.927 0.862 16.318 1.00 82.31 93 ARG A C 1
ATOM 752 O O . ARG A 1 93 ? 3.448 0.961 17.423 1.00 82.31 93 ARG A O 1
ATOM 759 N N . TYR A 1 94 ? 1.641 1.083 16.086 1.00 82.94 94 TYR A N 1
ATOM 760 C CA . TYR A 1 94 ? 0.681 1.454 17.115 1.00 82.94 94 TYR A CA 1
ATOM 761 C C . TYR A 1 94 ? -0.456 0.433 17.191 1.00 82.94 94 TYR A C 1
ATOM 763 O O . TYR A 1 94 ? -0.894 -0.106 16.170 1.00 82.94 94 TYR A O 1
ATOM 771 N N . GLU A 1 95 ? -0.919 0.155 18.406 1.00 87.00 95 GLU A N 1
ATOM 772 C CA . GLU A 1 95 ? -2.016 -0.771 18.678 1.00 87.00 95 GLU A CA 1
ATOM 773 C C . GLU A 1 95 ? -3.197 0.015 19.237 1.00 87.00 95 GLU A C 1
ATOM 775 O O . GLU A 1 95 ? -3.129 0.587 20.319 1.00 87.00 95 GLU A O 1
ATOM 780 N N . PHE A 1 96 ? -4.280 0.055 18.472 1.00 87.31 96 PHE A N 1
ATOM 781 C CA . PHE A 1 96 ? -5.524 0.703 18.844 1.00 87.31 96 PHE A CA 1
ATOM 782 C C . PHE A 1 96 ? -6.508 -0.320 19.396 1.00 87.31 96 PHE A C 1
ATOM 784 O O . PHE A 1 96 ? -6.666 -1.416 18.846 1.00 87.31 96 PHE A O 1
ATOM 791 N N . ARG A 1 97 ? -7.241 0.067 20.440 1.00 90.12 97 ARG A N 1
ATOM 792 C CA . ARG A 1 97 ? -8.365 -0.711 20.971 1.00 90.12 97 ARG A CA 1
ATOM 793 C C . ARG A 1 97 ? -9.667 -0.033 20.577 1.00 90.12 97 ARG A C 1
ATOM 795 O O . ARG A 1 97 ? -10.079 0.949 21.178 1.00 90.12 97 ARG A O 1
ATOM 802 N N . LEU A 1 98 ? -10.320 -0.541 19.541 1.00 90.50 98 LEU A N 1
ATOM 803 C CA . LEU A 1 98 ? -11.536 0.057 18.999 1.00 90.50 98 LEU A CA 1
ATOM 804 C C . LEU A 1 98 ? -12.739 -0.384 19.820 1.00 90.50 98 LEU A C 1
ATOM 806 O O . LEU A 1 98 ? -13.085 -1.566 19.837 1.00 90.50 98 LEU A O 1
ATOM 810 N N . HIS A 1 99 ? -13.381 0.561 20.492 1.00 89.69 99 HIS A N 1
ATOM 811 C CA . HIS A 1 99 ? -14.598 0.321 21.245 1.00 89.69 99 HIS A CA 1
ATOM 812 C C . HIS A 1 99 ? -15.765 0.051 20.295 1.00 89.69 99 HIS A C 1
ATOM 814 O O . HIS A 1 99 ? -16.071 0.853 19.410 1.00 89.69 99 HIS A O 1
ATOM 820 N N . ARG A 1 100 ? -16.446 -1.080 20.493 1.00 91.19 100 ARG A N 1
ATOM 821 C CA . ARG A 1 100 ? -17.585 -1.474 19.666 1.00 91.19 100 ARG A CA 1
ATOM 822 C C . ARG A 1 100 ? -18.875 -1.163 20.394 1.00 91.19 100 ARG A C 1
ATOM 824 O O . ARG A 1 100 ? -19.094 -1.603 21.525 1.00 91.19 100 ARG A O 1
ATOM 831 N N . LYS A 1 101 ? -19.776 -0.472 19.705 1.00 92.56 101 LYS A N 1
ATOM 832 C CA . LYS A 1 101 ? -21.152 -0.272 20.155 1.00 92.56 101 LYS A CA 1
ATOM 833 C C . LYS A 1 101 ? -22.120 -0.921 19.180 1.00 92.56 101 LYS A C 1
ATOM 835 O O . LYS A 1 101 ? -21.899 -0.961 17.973 1.00 92.56 101 LYS A O 1
ATOM 840 N N . ARG A 1 102 ? -23.222 -1.431 19.720 1.00 93.19 102 ARG A N 1
ATOM 841 C CA . ARG A 1 102 ? -24.307 -2.036 18.953 1.00 93.19 102 ARG A CA 1
ATOM 842 C C . ARG A 1 102 ? -25.631 -1.389 19.322 1.00 93.19 102 ARG A C 1
ATOM 844 O O . ARG A 1 102 ? -25.969 -1.238 20.493 1.00 93.19 102 ARG A O 1
ATOM 851 N N . CYS A 1 103 ? -26.421 -1.073 18.309 1.00 92.56 103 CYS A N 1
ATOM 852 C CA . CYS A 1 103 ? -27.839 -0.822 18.457 1.00 92.56 103 CYS A CA 1
ATOM 853 C C . CYS A 1 103 ? -28.606 -2.162 18.468 1.00 92.56 103 CYS A C 1
ATOM 855 O O . CYS A 1 103 ? -28.431 -2.969 17.549 1.00 92.56 103 CYS A O 1
ATOM 857 N N . PRO A 1 104 ? -29.509 -2.408 19.437 1.00 91.88 104 PRO A N 1
ATOM 858 C CA . PRO A 1 104 ? -30.337 -3.617 19.449 1.00 91.88 104 PRO A CA 1
ATOM 859 C C . PRO A 1 104 ? -31.209 -3.805 18.198 1.00 91.88 104 PRO A C 1
ATOM 861 O O . PRO A 1 104 ? -31.581 -4.931 17.889 1.00 91.88 104 PRO A O 1
ATOM 864 N N . VAL A 1 105 ? -31.538 -2.714 17.495 1.00 92.88 105 VAL A N 1
ATOM 865 C CA . VAL A 1 105 ? -32.402 -2.718 16.303 1.00 92.88 105 VAL A CA 1
ATOM 866 C C . VAL A 1 105 ? -31.586 -2.580 15.018 1.00 92.88 105 VAL A C 1
ATOM 868 O O . VAL A 1 105 ? -31.752 -3.382 14.108 1.00 92.88 105 VAL A O 1
ATOM 871 N N . CYS A 1 106 ? -30.692 -1.590 14.943 1.00 89.44 106 CYS A N 1
ATOM 872 C CA . CYS A 1 106 ? -29.947 -1.272 13.719 1.00 89.44 106 CYS A CA 1
ATOM 873 C C . CYS A 1 106 ? -28.658 -2.090 13.536 1.00 89.44 106 CYS A C 1
ATOM 875 O O . CYS A 1 106 ? -28.076 -2.054 12.460 1.00 89.44 106 CYS A O 1
ATOM 877 N N . GLY A 1 107 ? -28.208 -2.824 14.558 1.00 90.12 107 GLY A N 1
ATOM 878 C CA . GLY A 1 107 ? -26.980 -3.614 14.485 1.00 90.12 107 GLY A CA 1
ATOM 879 C C . GLY A 1 107 ? -25.730 -2.854 14.927 1.00 90.12 107 GLY A C 1
ATOM 880 O O . GLY A 1 107 ? -25.796 -1.957 15.768 1.00 90.12 107 GLY A O 1
ATOM 881 N N . GLU A 1 108 ? -24.573 -3.298 14.447 1.00 90.81 108 GLU A N 1
ATOM 882 C CA . GLU A 1 108 ? -23.264 -2.774 14.847 1.00 90.81 108 GLU A CA 1
ATOM 883 C C . GLU A 1 108 ? -22.996 -1.379 14.266 1.00 90.81 108 GLU A C 1
ATOM 885 O O . GLU A 1 108 ? -23.330 -1.105 13.115 1.00 90.81 108 GLU A O 1
ATOM 890 N N . ILE A 1 109 ? -22.405 -0.501 15.079 1.00 89.00 109 ILE A N 1
ATOM 891 C CA . ILE A 1 109 ? -22.024 0.851 14.671 1.00 89.00 109 ILE A CA 1
ATOM 892 C C . ILE A 1 109 ? -20.578 0.828 14.176 1.00 89.00 109 ILE A C 1
ATOM 894 O O . ILE A 1 109 ? -19.681 0.451 14.926 1.00 89.00 109 ILE A O 1
ATOM 898 N N . ASN A 1 110 ? -20.371 1.260 12.931 1.00 85.94 110 ASN A N 1
ATOM 899 C CA . ASN A 1 110 ? -19.066 1.312 12.275 1.00 85.94 110 ASN A CA 1
ATOM 900 C C . ASN A 1 110 ? -18.754 2.764 11.872 1.00 85.94 110 ASN A C 1
ATOM 902 O O . ASN A 1 110 ? -19.083 3.152 10.750 1.00 85.94 110 ASN A O 1
ATOM 906 N N . PRO A 1 111 ? -18.188 3.582 12.775 1.00 85.12 111 PRO A N 1
ATOM 907 C CA . PRO A 1 111 ? -17.764 4.934 12.429 1.00 85.12 111 PRO A CA 1
ATOM 908 C C . PRO A 1 111 ? -16.551 4.897 11.488 1.00 85.12 111 PRO A C 1
ATOM 910 O O . PRO A 1 111 ? -15.861 3.879 11.369 1.00 85.12 111 PRO A O 1
ATOM 913 N N . ASP A 1 112 ? -16.280 6.019 10.820 1.00 84.00 112 ASP A N 1
ATOM 914 C CA . ASP A 1 112 ? -15.065 6.153 10.019 1.00 84.00 112 ASP A CA 1
ATOM 915 C C . ASP A 1 112 ? -13.869 6.458 10.927 1.00 84.00 112 ASP A C 1
ATOM 917 O O . ASP A 1 112 ? -13.757 7.540 11.494 1.00 84.00 112 ASP A O 1
ATOM 921 N N . TYR A 1 113 ? -12.966 5.491 11.062 1.00 82.69 113 TYR A N 1
ATOM 922 C CA . TYR A 1 113 ? -11.757 5.627 11.873 1.00 82.69 113 TYR A CA 1
ATOM 923 C C . TYR A 1 113 ? -10.558 6.192 11.094 1.00 82.69 113 TYR A C 1
ATOM 925 O O . TYR A 1 113 ? -9.442 6.201 11.619 1.00 82.69 113 TYR A O 1
ATOM 933 N N . SER A 1 114 ? -10.758 6.651 9.850 1.00 80.50 114 SER A N 1
ATOM 934 C CA . SER A 1 114 ? -9.676 7.137 8.984 1.00 80.50 114 SER A CA 1
ATOM 935 C C . SER A 1 114 ? -8.877 8.305 9.564 1.00 80.50 114 SER A C 1
ATOM 937 O O . SER A 1 114 ? -7.766 8.552 9.106 1.00 80.50 114 SER A O 1
ATOM 939 N N . ALA A 1 115 ? -9.433 9.009 10.555 1.00 77.31 115 ALA A N 1
ATOM 940 C CA . ALA A 1 115 ? -8.749 10.063 11.297 1.00 77.31 115 ALA A CA 1
ATOM 941 C C . ALA A 1 115 ? -7.516 9.547 12.055 1.00 77.31 115 ALA A C 1
ATOM 943 O O . ALA A 1 115 ? -6.506 10.229 12.121 1.00 77.31 115 ALA A O 1
ATOM 944 N N . PHE A 1 116 ? -7.578 8.334 12.611 1.00 77.75 116 PHE A N 1
ATOM 945 C CA . PHE A 1 116 ? -6.515 7.813 13.476 1.00 77.75 116 PHE A CA 1
ATOM 946 C C . PHE A 1 116 ? -5.574 6.845 12.762 1.00 77.75 116 PHE A C 1
ATOM 948 O O . PHE A 1 116 ? -4.422 6.679 13.163 1.00 77.75 116 PHE A O 1
ATOM 955 N N . PHE A 1 117 ? -6.056 6.155 11.728 1.00 81.12 117 PHE A N 1
ATOM 956 C CA . PHE A 1 117 ? -5.262 5.173 10.999 1.00 81.12 117 PHE A CA 1
ATOM 957 C C . PHE A 1 117 ? -5.715 5.027 9.541 1.00 81.12 117 PHE A C 1
ATOM 959 O O . PHE A 1 117 ? -6.838 5.389 9.197 1.00 81.12 117 PHE A O 1
ATOM 966 N N . PRO A 1 118 ? -4.867 4.459 8.661 1.00 77.38 118 PRO A N 1
ATOM 967 C CA . PRO A 1 118 ? -5.147 4.377 7.231 1.00 77.38 118 PRO A CA 1
ATOM 968 C C . PRO A 1 118 ? -6.465 3.664 6.924 1.00 77.38 118 PRO A C 1
ATOM 970 O O . PRO A 1 118 ? -6.717 2.547 7.395 1.00 77.38 118 PRO A O 1
ATOM 973 N N . LYS A 1 119 ? -7.286 4.284 6.073 1.00 72.44 119 LYS A N 1
ATOM 974 C CA . LYS A 1 119 ? -8.570 3.723 5.646 1.00 72.44 119 LYS A CA 1
ATOM 975 C C . LYS A 1 119 ? -8.342 2.380 4.938 1.00 72.44 119 LYS A C 1
ATOM 977 O O . LYS A 1 119 ? -7.602 2.304 3.963 1.00 72.44 119 LYS A O 1
ATOM 982 N N . TYR A 1 120 ? -8.934 1.311 5.476 1.00 69.81 120 TYR A N 1
ATOM 983 C CA . TYR A 1 120 ? -8.807 -0.080 5.001 1.00 69.81 120 TYR A CA 1
ATOM 984 C C . TYR A 1 120 ? -7.378 -0.665 4.959 1.00 69.81 120 TYR A C 1
ATOM 986 O O . TYR A 1 120 ? -7.179 -1.758 4.432 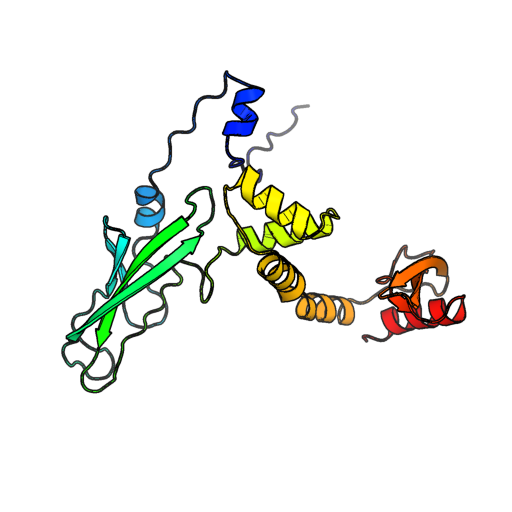1.00 69.81 120 TYR A O 1
ATOM 994 N N . GLY A 1 121 ? -6.386 -0.004 5.563 1.00 76.88 121 GLY A N 1
ATOM 995 C CA . GLY A 1 121 ? -4.978 -0.398 5.485 1.00 76.88 121 GLY A CA 1
ATOM 996 C C . GLY A 1 121 ? -4.317 -0.563 6.850 1.00 76.88 121 GLY A C 1
ATOM 997 O O . GLY A 1 121 ? -4.763 -0.013 7.854 1.00 76.88 121 GLY A O 1
ATOM 998 N N . THR A 1 122 ? -3.248 -1.355 6.900 1.00 86.12 122 THR A N 1
ATOM 999 C CA . THR A 1 122 ? -2.376 -1.457 8.086 1.00 86.12 122 THR A CA 1
ATOM 1000 C C . THR A 1 122 ? -1.254 -0.424 8.032 1.00 86.12 122 THR A C 1
ATOM 1002 O O . THR A 1 122 ? -0.771 0.008 9.067 1.00 86.12 122 THR A O 1
ATOM 1005 N N . TYR A 1 123 ? -0.829 -0.019 6.836 1.00 87.75 123 TYR A N 1
ATOM 1006 C CA . TYR A 1 123 ? 0.329 0.848 6.637 1.00 87.75 123 TYR A CA 1
ATOM 1007 C C . TYR A 1 123 ? -0.099 2.194 6.079 1.00 87.75 123 TYR A C 1
ATOM 1009 O O . TYR A 1 123 ? -0.945 2.250 5.185 1.00 87.75 123 TYR A O 1
ATOM 1017 N N . HIS A 1 124 ? 0.509 3.261 6.588 1.00 86.38 124 HIS A N 1
ATOM 1018 C CA . HIS A 1 124 ? 0.319 4.599 6.053 1.00 86.38 124 HIS A CA 1
ATOM 1019 C C . HIS A 1 124 ? 0.758 4.694 4.584 1.00 86.38 124 HIS A C 1
ATOM 1021 O O . HIS A 1 124 ? 1.732 4.061 4.165 1.00 86.38 124 HIS A O 1
ATOM 1027 N N . GLU A 1 125 ? 0.066 5.527 3.806 1.00 85.38 125 GLU A N 1
ATOM 1028 C CA . GLU A 1 125 ? 0.277 5.671 2.359 1.00 85.38 125 GLU A CA 1
ATOM 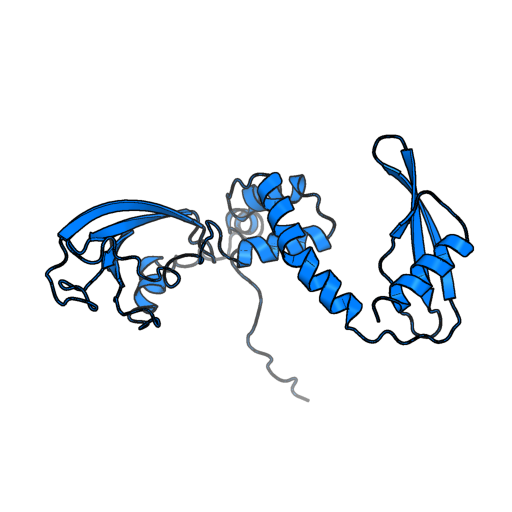1029 C C . GLU A 1 125 ? 1.714 6.101 2.011 1.00 85.38 125 GLU A C 1
ATOM 1031 O O . GLU A 1 125 ? 2.279 5.688 0.997 1.00 85.38 125 GLU A O 1
ATOM 1036 N N . ASN A 1 126 ? 2.369 6.842 2.909 1.00 85.31 126 ASN A N 1
ATOM 1037 C CA . ASN A 1 126 ? 3.769 7.241 2.744 1.00 85.31 126 ASN A CA 1
ATOM 1038 C C . ASN A 1 126 ? 4.740 6.050 2.703 1.00 85.31 126 ASN A C 1
ATOM 1040 O O . ASN A 1 126 ? 5.714 6.100 1.949 1.00 85.31 126 ASN A O 1
ATOM 1044 N N . TYR A 1 127 ? 4.463 4.947 3.409 1.00 87.62 127 TYR A N 1
ATOM 1045 C CA . TYR A 1 127 ? 5.265 3.725 3.280 1.00 87.62 127 TYR A CA 1
ATOM 1046 C C . TYR A 1 127 ? 5.101 3.099 1.895 1.00 87.62 127 TYR A C 1
ATOM 1048 O O . TYR A 1 127 ? 6.094 2.736 1.261 1.00 87.62 127 TYR A O 1
ATOM 1056 N N . LYS A 1 128 ? 3.868 3.051 1.374 1.00 89.38 128 LYS A N 1
ATOM 1057 C CA . LYS A 1 128 ? 3.608 2.564 0.014 1.00 89.38 128 LYS A CA 1
ATOM 1058 C C . LYS A 1 128 ? 4.279 3.443 -1.039 1.00 89.38 128 LYS A C 1
ATOM 1060 O O . LYS A 1 128 ? 4.868 2.943 -1.994 1.00 89.38 128 LYS A O 1
ATOM 1065 N N . ARG A 1 129 ? 4.219 4.770 -0.879 1.00 87.19 129 ARG A N 1
ATOM 1066 C CA . ARG A 1 129 ? 4.884 5.737 -1.769 1.00 87.19 129 ARG A CA 1
ATOM 1067 C C . ARG A 1 129 ? 6.402 5.557 -1.769 1.00 87.19 129 ARG A C 1
ATOM 1069 O O . ARG A 1 129 ? 6.985 5.476 -2.843 1.00 87.19 129 ARG A O 1
ATOM 1076 N N . ARG A 1 130 ? 7.033 5.418 -0.598 1.00 89.00 130 ARG A N 1
ATOM 1077 C CA . ARG A 1 130 ? 8.478 5.145 -0.496 1.00 89.00 130 ARG A CA 1
ATOM 1078 C C . ARG A 1 130 ? 8.861 3.808 -1.126 1.00 89.00 130 ARG A C 1
ATOM 1080 O O . ARG A 1 130 ? 9.879 3.731 -1.799 1.00 89.00 130 ARG A O 1
ATOM 1087 N N . ALA A 1 131 ? 8.047 2.765 -0.950 1.00 91.00 131 ALA A N 1
ATOM 1088 C CA . ALA A 1 131 ? 8.290 1.475 -1.593 1.00 91.00 131 ALA A CA 1
ATOM 1089 C C . ALA A 1 131 ? 8.292 1.600 -3.125 1.00 91.00 131 ALA A C 1
ATOM 1091 O O . ALA A 1 131 ? 9.190 1.078 -3.779 1.00 91.00 131 ALA A O 1
ATOM 1092 N N . ARG A 1 132 ? 7.326 2.340 -3.682 1.00 88.00 132 ARG A N 1
ATOM 1093 C CA . ARG A 1 132 ? 7.252 2.639 -5.119 1.00 88.00 132 ARG A CA 1
ATOM 1094 C C . ARG A 1 132 ? 8.439 3.470 -5.602 1.00 88.00 132 ARG A C 1
ATOM 1096 O O . ARG A 1 132 ? 9.015 3.137 -6.628 1.00 88.00 132 ARG A O 1
ATOM 1103 N N . GLN A 1 133 ? 8.837 4.496 -4.852 1.00 88.38 133 GLN A N 1
ATOM 1104 C CA . GLN A 1 133 ? 10.008 5.309 -5.182 1.00 88.38 133 GLN A CA 1
ATOM 1105 C C . GLN A 1 133 ? 11.290 4.467 -5.211 1.00 88.38 133 GLN A C 1
ATOM 1107 O O . GLN A 1 133 ? 11.988 4.465 -6.215 1.00 88.38 133 GLN A O 1
ATOM 1112 N N . ASN A 1 134 ? 11.552 3.684 -4.163 1.00 89.06 134 ASN A N 1
ATOM 1113 C CA . ASN A 1 134 ? 12.710 2.791 -4.114 1.00 89.06 134 ASN A CA 1
ATOM 1114 C C . ASN A 1 134 ? 12.716 1.791 -5.284 1.00 89.06 134 ASN A C 1
ATOM 1116 O O . ASN A 1 134 ? 13.770 1.440 -5.799 1.00 89.06 134 ASN A O 1
ATOM 1120 N N . TYR A 1 135 ? 11.538 1.328 -5.711 1.00 88.69 135 TYR A N 1
ATOM 1121 C CA . TYR A 1 135 ? 11.417 0.465 -6.883 1.00 88.69 135 TYR A CA 1
ATOM 1122 C C . TYR A 1 135 ? 11.753 1.194 -8.193 1.00 88.69 135 TYR A C 1
ATOM 1124 O O . TYR A 1 135 ? 12.413 0.617 -9.052 1.00 88.69 135 TYR A O 1
ATOM 1132 N N . MET A 1 136 ? 11.341 2.459 -8.337 1.00 81.94 136 MET A N 1
ATOM 1133 C CA . MET A 1 136 ? 11.735 3.315 -9.466 1.00 81.94 136 MET A CA 1
ATOM 1134 C C . MET A 1 136 ? 13.239 3.622 -9.467 1.00 81.94 136 MET A C 1
ATOM 1136 O O . MET A 1 136 ? 13.820 3.790 -10.530 1.00 81.94 136 MET A O 1
ATOM 1140 N N . GLU A 1 137 ? 13.875 3.631 -8.295 1.00 85.12 137 GLU A N 1
ATOM 1141 C CA . GLU A 1 137 ? 15.334 3.704 -8.110 1.00 85.12 137 GLU A CA 1
ATOM 1142 C C . GLU A 1 137 ? 16.026 2.332 -8.297 1.00 85.12 137 GLU A C 1
ATOM 1144 O O . GLU A 1 137 ? 17.136 2.109 -7.819 1.00 85.12 137 GLU A O 1
ATOM 1149 N N . GLU A 1 138 ? 15.361 1.398 -8.985 1.00 87.81 138 GLU A N 1
ATOM 1150 C CA . GLU A 1 138 ? 15.862 0.073 -9.377 1.00 87.81 138 GLU A CA 1
ATOM 1151 C C . GLU A 1 138 ? 16.145 -0.900 -8.217 1.00 87.81 138 GLU A C 1
ATOM 1153 O O . GLU A 1 138 ? 16.771 -1.949 -8.401 1.00 87.81 138 GLU A O 1
ATOM 1158 N N . LEU A 1 139 ? 15.636 -0.624 -7.011 1.00 89.81 139 LEU A N 1
ATOM 1159 C CA . LEU A 1 139 ? 15.745 -1.573 -5.906 1.00 89.81 139 LEU A CA 1
ATOM 1160 C C . LEU A 1 139 ? 14.753 -2.727 -6.069 1.00 89.81 139 LEU A C 1
ATOM 1162 O O . LEU A 1 139 ? 13.541 -2.564 -6.215 1.00 89.81 139 LEU A O 1
ATOM 1166 N N . MET A 1 140 ? 15.264 -3.947 -5.930 1.00 91.88 140 MET A N 1
ATOM 1167 C CA . MET A 1 140 ? 14.442 -5.150 -5.923 1.00 91.88 140 MET A CA 1
ATOM 1168 C C . MET A 1 140 ? 13.578 -5.202 -4.654 1.00 91.88 140 MET A C 1
ATOM 1170 O O . MET A 1 140 ? 14.046 -4.819 -3.580 1.00 91.88 140 MET A O 1
ATOM 1174 N N . PRO A 1 141 ? 12.367 -5.795 -4.684 1.00 94.06 141 PRO A N 1
ATOM 1175 C CA . PRO A 1 141 ? 11.495 -5.886 -3.506 1.00 94.06 141 PRO A CA 1
ATOM 1176 C C . PRO A 1 141 ? 12.156 -6.474 -2.246 1.00 94.06 141 PRO A C 1
ATOM 1178 O O . PRO A 1 141 ? 11.804 -6.116 -1.125 1.00 94.06 141 PRO A O 1
ATOM 1181 N N . SER A 1 142 ? 13.137 -7.369 -2.405 1.00 93.12 142 SER A N 1
ATOM 1182 C CA . SER A 1 142 ? 13.933 -7.909 -1.296 1.00 93.12 142 SER A CA 1
ATOM 1183 C C . SER A 1 142 ? 14.902 -6.888 -0.687 1.00 93.12 142 SER A C 1
ATOM 1185 O O . SER A 1 142 ? 15.134 -6.924 0.519 1.00 93.12 142 SER A O 1
ATOM 1187 N N . GLN A 1 143 ? 15.468 -5.990 -1.494 1.00 94.00 143 GLN A N 1
ATOM 1188 C CA . GLN A 1 143 ? 16.298 -4.875 -1.034 1.00 94.00 143 GLN A CA 1
ATOM 1189 C C . GLN A 1 143 ? 15.427 -3.813 -0.371 1.00 94.00 143 GLN A C 1
ATOM 1191 O O . GLN A 1 143 ? 15.747 -3.382 0.730 1.00 94.00 143 GLN A O 1
ATOM 1196 N N . ILE A 1 144 ? 14.277 -3.491 -0.965 1.00 93.00 144 ILE A N 1
ATOM 1197 C CA . ILE A 1 144 ? 13.293 -2.571 -0.383 1.00 93.00 144 ILE A CA 1
ATOM 1198 C C . ILE A 1 144 ? 12.867 -3.048 1.014 1.00 93.00 144 ILE A C 1
ATOM 1200 O O . ILE A 1 144 ? 12.856 -2.262 1.956 1.00 93.00 144 ILE A O 1
ATOM 1204 N N . ALA A 1 145 ? 12.599 -4.347 1.193 1.00 93.56 145 ALA A N 1
ATOM 1205 C CA . ALA A 1 145 ? 12.289 -4.909 2.511 1.00 93.56 145 ALA A CA 1
ATOM 1206 C C . ALA A 1 145 ? 13.417 -4.685 3.535 1.00 93.56 145 ALA A C 1
ATOM 1208 O O . ALA A 1 145 ? 13.145 -4.400 4.700 1.00 93.56 145 ALA A O 1
ATOM 1209 N N . LYS A 1 146 ? 14.685 -4.794 3.109 1.00 93.12 146 LYS A N 1
ATOM 1210 C CA . LYS A 1 146 ? 15.844 -4.511 3.969 1.00 93.12 146 LYS A CA 1
ATOM 1211 C C . LYS A 1 146 ? 15.939 -3.029 4.315 1.00 93.12 146 LYS A C 1
ATOM 1213 O O . LYS A 1 146 ? 16.191 -2.724 5.472 1.00 93.12 146 LYS A O 1
ATOM 1218 N N . VAL A 1 147 ? 15.701 -2.136 3.354 1.00 90.56 147 VAL A N 1
ATOM 1219 C CA . VAL A 1 147 ? 15.644 -0.682 3.588 1.00 90.56 147 VAL A CA 1
ATOM 1220 C C . VAL A 1 147 ? 14.585 -0.371 4.645 1.00 90.56 147 VAL A C 1
ATOM 1222 O O . VAL A 1 147 ? 14.885 0.285 5.636 1.00 90.56 147 VAL A O 1
ATOM 1225 N N . PHE A 1 148 ? 13.381 -0.945 4.526 1.00 88.88 148 PHE A N 1
ATOM 1226 C CA . PHE A 1 148 ? 12.338 -0.766 5.540 1.00 88.88 148 PHE A CA 1
ATOM 1227 C C . PHE A 1 148 ? 12.733 -1.285 6.927 1.00 88.88 148 PHE A C 1
ATOM 1229 O O . PHE A 1 148 ? 12.467 -0.627 7.934 1.00 88.88 148 PHE A O 1
ATOM 1236 N N . GLN A 1 149 ? 13.413 -2.428 6.989 1.00 89.06 149 GLN A N 1
ATOM 1237 C CA . GLN A 1 149 ? 13.903 -2.976 8.249 1.00 89.06 149 GLN A CA 1
ATOM 1238 C C . GLN A 1 149 ? 15.018 -2.123 8.874 1.00 89.06 149 GLN A C 1
ATOM 1240 O O . GLN A 1 149 ? 15.069 -2.008 10.093 1.00 89.06 149 GLN A O 1
ATOM 1245 N N . VAL A 1 150 ? 15.919 -1.544 8.079 1.00 86.00 150 VAL A N 1
ATOM 1246 C CA . VAL A 1 150 ? 17.059 -0.763 8.591 1.00 86.00 150 VAL A CA 1
ATOM 1247 C C . VAL A 1 150 ? 16.625 0.647 8.980 1.00 86.00 150 VAL A C 1
ATOM 1249 O O . VAL A 1 150 ? 16.891 1.086 10.097 1.00 86.00 150 VAL A O 1
ATOM 1252 N N . ASP A 1 151 ? 15.913 1.335 8.091 1.00 83.31 151 ASP A N 1
ATOM 1253 C CA . ASP A 1 151 ? 15.629 2.761 8.252 1.00 83.31 151 ASP A CA 1
ATOM 1254 C C . ASP A 1 151 ? 14.396 3.017 9.121 1.00 83.31 151 ASP A C 1
ATOM 1256 O O . ASP A 1 151 ? 14.304 4.055 9.776 1.00 83.31 151 ASP A O 1
ATOM 1260 N N . PHE A 1 152 ? 13.459 2.062 9.161 1.00 79.00 152 PHE A N 1
ATOM 1261 C CA . PHE A 1 152 ? 12.181 2.207 9.862 1.00 79.00 152 PHE A CA 1
ATOM 1262 C C . PHE A 1 152 ? 11.927 1.114 10.909 1.00 79.00 152 PHE A C 1
ATOM 1264 O O . PHE A 1 152 ? 10.942 1.216 11.634 1.00 79.00 152 PHE A O 1
ATOM 1271 N N . ASP A 1 153 ? 12.805 0.106 11.038 1.00 82.94 153 ASP A N 1
ATOM 1272 C CA . ASP A 1 153 ? 12.586 -1.096 11.875 1.00 82.94 153 ASP A CA 1
ATOM 1273 C C . ASP A 1 153 ? 11.247 -1.781 11.595 1.00 82.94 153 ASP A C 1
ATOM 1275 O O . ASP A 1 153 ? 10.531 -2.254 12.477 1.00 82.94 153 ASP A O 1
ATOM 1279 N N . LEU A 1 154 ? 10.892 -1.794 10.313 1.00 85.06 154 LEU A N 1
ATOM 1280 C CA . LEU A 1 154 ? 9.629 -2.306 9.835 1.00 85.06 154 LEU A CA 1
ATOM 1281 C C . LEU A 1 154 ? 9.870 -3.563 9.004 1.00 85.06 154 LEU A C 1
ATOM 1283 O O . LEU A 1 154 ? 10.352 -3.503 7.870 1.00 85.06 154 LEU A O 1
ATOM 1287 N N . LYS A 1 155 ? 9.478 -4.715 9.548 1.00 88.81 155 LYS A N 1
ATOM 1288 C CA . LYS A 1 155 ? 9.545 -5.982 8.820 1.00 88.81 155 LYS A CA 1
ATOM 1289 C C . LYS A 1 155 ? 8.348 -6.125 7.884 1.00 88.81 155 LYS A C 1
ATOM 1291 O O . LYS A 1 155 ? 7.286 -6.595 8.286 1.00 88.81 155 LYS A O 1
ATOM 1296 N N . ILE A 1 156 ? 8.527 -5.741 6.624 1.00 88.38 156 ILE A N 1
ATOM 1297 C CA . ILE A 1 156 ? 7.494 -5.876 5.589 1.00 88.38 156 ILE A CA 1
ATOM 1298 C C . ILE A 1 156 ? 7.734 -7.144 4.770 1.00 88.38 156 ILE A C 1
ATOM 1300 O O . ILE A 1 156 ? 8.851 -7.420 4.326 1.00 88.38 156 ILE A O 1
ATOM 1304 N N . ALA A 1 157 ? 6.675 -7.919 4.540 1.00 91.88 157 ALA A N 1
ATOM 1305 C CA . ALA A 1 157 ? 6.743 -9.066 3.648 1.00 91.88 157 ALA A CA 1
ATOM 1306 C C . ALA A 1 157 ? 6.984 -8.619 2.196 1.00 91.88 157 ALA A C 1
ATOM 1308 O O . ALA A 1 157 ? 6.402 -7.648 1.713 1.00 91.88 157 ALA A O 1
ATOM 1309 N N . ARG A 1 158 ? 7.798 -9.383 1.458 1.00 93.19 158 ARG A N 1
ATOM 1310 C CA . ARG A 1 158 ? 8.077 -9.117 0.037 1.00 93.19 158 ARG A CA 1
ATOM 1311 C C . ARG A 1 158 ? 6.794 -9.041 -0.801 1.00 93.19 158 ARG A C 1
ATOM 1313 O O . ARG A 1 158 ? 6.708 -8.201 -1.688 1.00 93.19 158 ARG A O 1
ATOM 1320 N N . SER A 1 159 ? 5.815 -9.903 -0.526 1.00 94.12 159 SER A N 1
ATOM 1321 C CA . SER A 1 159 ? 4.518 -9.911 -1.217 1.00 94.12 159 SER A CA 1
ATOM 1322 C C . SER A 1 159 ? 3.753 -8.602 -1.029 1.00 94.12 159 SER A C 1
ATOM 1324 O O . SER A 1 159 ? 3.195 -8.091 -1.991 1.00 94.12 159 SER A O 1
ATOM 1326 N N . THR A 1 160 ? 3.781 -8.022 0.173 1.00 92.56 160 THR A N 1
ATOM 1327 C CA . THR A 1 160 ? 3.162 -6.724 0.471 1.00 92.56 160 THR A CA 1
ATOM 1328 C C . THR A 1 160 ? 3.817 -5.594 -0.322 1.00 92.56 160 THR A C 1
ATOM 1330 O O . THR A 1 160 ? 3.119 -4.757 -0.879 1.00 92.56 160 THR A O 1
ATOM 1333 N N . ILE A 1 161 ? 5.149 -5.601 -0.438 1.00 92.75 161 ILE A N 1
ATOM 1334 C CA . ILE A 1 161 ? 5.883 -4.613 -1.247 1.00 92.75 161 ILE A CA 1
ATOM 1335 C C . ILE A 1 161 ? 5.505 -4.739 -2.726 1.00 92.75 161 ILE 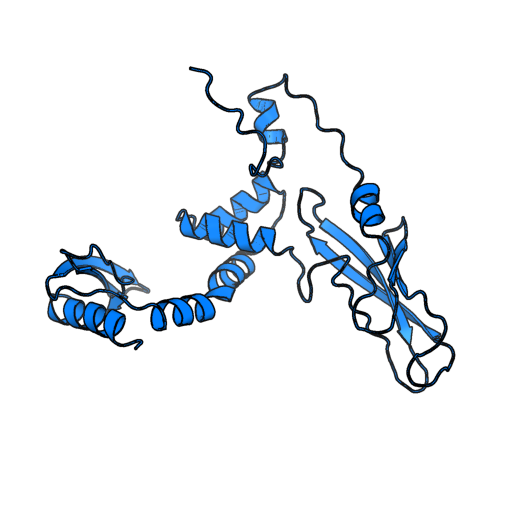A C 1
ATOM 1337 O O . ILE A 1 161 ? 5.219 -3.737 -3.370 1.00 92.75 161 ILE A O 1
ATOM 1341 N N . VAL A 1 162 ? 5.464 -5.966 -3.257 1.00 92.75 162 VAL A N 1
ATOM 1342 C CA . VAL A 1 162 ? 5.036 -6.220 -4.644 1.00 92.75 162 VAL A CA 1
ATOM 1343 C C . VAL A 1 162 ? 3.601 -5.744 -4.869 1.00 92.75 162 VAL A C 1
ATOM 1345 O O . VAL A 1 162 ? 3.325 -5.112 -5.883 1.00 92.75 162 VAL A O 1
ATOM 1348 N N . TYR A 1 163 ? 2.703 -5.994 -3.914 1.00 93.50 163 TYR A N 1
ATOM 1349 C CA . TYR A 1 163 ? 1.334 -5.491 -3.969 1.00 93.50 163 TYR A CA 1
ATOM 1350 C C . TYR A 1 163 ? 1.298 -3.956 -4.041 1.00 93.50 163 TYR A C 1
ATOM 1352 O O . TYR A 1 163 ? 0.658 -3.424 -4.937 1.00 93.50 163 TYR A O 1
ATOM 1360 N N . TRP A 1 164 ? 2.040 -3.238 -3.189 1.00 91.50 164 TRP A N 1
ATOM 1361 C CA . TRP A 1 164 ? 2.088 -1.765 -3.228 1.00 91.50 164 TRP A CA 1
ATOM 1362 C C . TRP A 1 164 ? 2.666 -1.194 -4.520 1.00 91.50 164 TRP A C 1
ATOM 1364 O O . TRP A 1 164 ? 2.243 -0.130 -4.962 1.00 91.50 164 TRP A O 1
ATOM 1374 N N . ILE A 1 165 ? 3.640 -1.880 -5.118 1.00 89.19 165 ILE A N 1
ATOM 1375 C CA . ILE A 1 165 ? 4.200 -1.486 -6.416 1.00 89.19 165 ILE A CA 1
ATOM 1376 C C . ILE A 1 165 ? 3.135 -1.619 -7.512 1.00 89.19 165 ILE A C 1
ATOM 1378 O O . ILE A 1 165 ? 3.000 -0.730 -8.348 1.00 89.19 165 ILE A O 1
ATOM 1382 N N . ASN A 1 166 ? 2.356 -2.700 -7.477 1.00 88.44 166 ASN A N 1
ATOM 1383 C CA . ASN A 1 166 ? 1.354 -3.000 -8.496 1.00 88.44 166 ASN A CA 1
ATOM 1384 C C . ASN A 1 166 ? 0.004 -2.297 -8.274 1.00 88.44 166 ASN A C 1
ATOM 1386 O O . ASN A 1 166 ? -0.780 -2.229 -9.213 1.00 88.44 166 ASN A O 1
ATOM 1390 N N . GLU A 1 167 ? -0.270 -1.770 -7.075 1.00 86.31 167 GLU A N 1
ATOM 1391 C CA . GLU A 1 167 ? -1.544 -1.120 -6.716 1.00 86.31 167 GLU A CA 1
ATOM 1392 C C . GLU A 1 167 ? -1.907 0.015 -7.687 1.00 86.31 167 GLU A C 1
ATOM 1394 O O . GLU A 1 167 ? -3.069 0.166 -8.039 1.00 86.31 167 GLU A O 1
ATOM 1399 N N . ILE A 1 168 ? -0.905 0.734 -8.202 1.00 80.94 168 ILE A N 1
ATOM 1400 C CA . ILE A 1 168 ? -1.097 1.858 -9.133 1.00 80.94 168 ILE A CA 1
ATOM 1401 C C . ILE A 1 168 ? -0.932 1.497 -10.609 1.00 80.94 168 ILE A C 1
ATOM 1403 O O . ILE A 1 168 ? -0.871 2.368 -11.478 1.00 80.94 168 ILE A O 1
ATOM 1407 N N . GLN A 1 169 ? -0.794 0.209 -10.921 1.00 74.62 169 GLN A N 1
ATOM 1408 C CA . GLN A 1 169 ? -0.487 -0.225 -12.278 1.00 74.62 169 GLN A CA 1
ATOM 1409 C C . GLN A 1 169 ? -1.604 0.145 -13.261 1.00 74.62 169 GLN A C 1
ATOM 1411 O O . GLN A 1 169 ? -1.313 0.532 -14.392 1.00 74.62 169 GLN A O 1
ATOM 1416 N N . GLU A 1 170 ? -2.866 0.032 -12.849 1.00 74.62 170 GLU A N 1
ATOM 1417 C CA . GLU A 1 170 ? -4.014 0.381 -13.694 1.00 74.62 170 GLU A CA 1
ATOM 1418 C C . GLU A 1 170 ? -4.098 1.886 -13.950 1.00 74.62 170 GLU A C 1
ATOM 1420 O O . GLU A 1 170 ? -4.276 2.304 -15.091 1.00 74.62 170 GLU A O 1
ATOM 1425 N N . GLU A 1 171 ? -3.880 2.700 -12.920 1.00 75.75 171 GLU A N 1
ATOM 1426 C CA . GLU A 1 171 ? -3.899 4.163 -13.013 1.00 75.75 171 GLU A CA 1
ATOM 1427 C C . GLU A 1 171 ? -2.769 4.672 -13.911 1.00 75.75 171 GLU A C 1
ATOM 1429 O O . GLU A 1 171 ? -2.995 5.520 -14.774 1.00 75.75 171 GLU A O 1
ATOM 1434 N N . ILE A 1 172 ? -1.566 4.100 -13.775 1.00 69.69 172 ILE A N 1
ATOM 1435 C CA . ILE A 1 172 ? -0.440 4.382 -14.671 1.00 69.69 172 ILE A CA 1
ATOM 1436 C C . ILE A 1 172 ? -0.798 3.993 -16.107 1.00 69.69 172 ILE A C 1
ATOM 1438 O O . ILE A 1 172 ? -0.596 4.790 -17.020 1.00 69.69 172 ILE A O 1
ATOM 1442 N N . ARG A 1 173 ? -1.349 2.791 -16.332 1.00 67.94 173 ARG A N 1
ATOM 1443 C CA . ARG A 1 173 ? -1.754 2.340 -17.676 1.00 67.94 173 ARG A CA 1
ATOM 1444 C C . ARG A 1 173 ? -2.784 3.280 -18.298 1.00 67.94 173 ARG A C 1
ATOM 1446 O O . ARG A 1 173 ? -2.652 3.616 -19.470 1.00 67.94 173 ARG A O 1
ATOM 1453 N N . TYR A 1 174 ? -3.768 3.716 -17.519 1.00 71.62 174 TYR A N 1
ATOM 1454 C CA . TYR A 1 174 ? -4.786 4.662 -17.963 1.00 71.62 174 TYR A CA 1
ATOM 1455 C C . TYR A 1 174 ? -4.192 6.037 -18.296 1.00 71.62 174 TYR A C 1
ATOM 1457 O O . TYR A 1 174 ? -4.491 6.601 -19.349 1.00 71.62 174 TYR A O 1
ATOM 1465 N N . LEU A 1 175 ? -3.316 6.569 -17.439 1.00 68.62 175 LEU A N 1
ATOM 1466 C CA . LEU A 1 175 ? -2.636 7.841 -17.686 1.00 68.62 175 LEU A CA 1
ATOM 1467 C C . LEU A 1 175 ? -1.812 7.779 -18.977 1.00 68.62 175 LEU A C 1
ATOM 1469 O O . LEU A 1 175 ? -1.882 8.681 -19.802 1.00 68.62 175 LEU A O 1
ATOM 1473 N N . LEU A 1 176 ? -1.060 6.698 -19.175 1.00 64.31 176 LEU A N 1
ATOM 1474 C CA . LEU A 1 176 ? -0.238 6.506 -20.369 1.00 64.31 176 LEU A CA 1
ATOM 1475 C C . LEU A 1 176 ? -1.066 6.348 -21.642 1.00 64.31 176 LEU A C 1
ATOM 1477 O O . LEU A 1 176 ? -0.632 6.807 -22.689 1.00 64.31 176 LEU A O 1
ATOM 1481 N N . ALA A 1 177 ? -2.237 5.715 -21.554 1.00 65.06 177 ALA A N 1
ATOM 1482 C CA . ALA A 1 177 ? -3.175 5.638 -22.667 1.00 65.06 177 ALA A CA 1
ATOM 1483 C C . ALA A 1 177 ? -3.715 7.031 -23.032 1.00 65.06 177 ALA A C 1
ATOM 1485 O O . ALA A 1 177 ? -3.661 7.471 -24.171 1.00 65.06 177 ALA A O 1
ATOM 1486 N N . THR A 1 178 ? -4.164 7.782 -22.031 1.00 67.12 178 THR A N 1
ATOM 1487 C CA . THR A 1 178 ? -4.822 9.078 -22.247 1.00 67.12 178 THR A CA 1
ATOM 1488 C C . THR A 1 178 ? -3.868 10.247 -22.510 1.00 67.12 178 THR A C 1
ATOM 1490 O O . THR A 1 178 ? -4.320 11.324 -22.904 1.00 67.12 178 THR A O 1
ATOM 1493 N N . THR A 1 179 ? -2.559 10.073 -22.308 1.00 62.84 179 THR A N 1
ATOM 1494 C CA . THR A 1 179 ? -1.567 11.130 -22.544 1.00 62.84 179 THR A CA 1
ATOM 1495 C C . THR A 1 179 ? -1.264 11.244 -24.043 1.00 62.84 179 THR A C 1
ATOM 1497 O O . THR A 1 179 ? -0.748 10.294 -24.629 1.00 62.84 179 THR A O 1
ATOM 1500 N N . PRO A 1 180 ? -1.522 12.398 -24.691 1.00 62.88 180 PRO A N 1
ATOM 1501 C CA . PRO A 1 180 ? -1.207 12.586 -26.101 1.00 62.88 180 PRO A CA 1
ATOM 1502 C C . PRO A 1 180 ? 0.308 12.575 -26.318 1.00 62.88 180 PRO A C 1
ATOM 1504 O O . PRO A 1 180 ? 1.039 13.422 -25.802 1.00 62.88 180 PRO A O 1
ATOM 1507 N N . ILE A 1 181 ? 0.773 11.613 -27.110 1.00 64.94 181 ILE A N 1
ATOM 1508 C CA . ILE A 1 181 ? 2.187 11.430 -27.427 1.00 64.94 181 ILE A CA 1
ATOM 1509 C C . ILE A 1 181 ? 2.498 12.105 -28.771 1.00 64.94 181 ILE A C 1
ATOM 1511 O O . ILE A 1 181 ? 1.916 11.725 -29.793 1.00 64.94 181 ILE A O 1
ATOM 1515 N N . PRO A 1 182 ? 3.421 13.083 -28.825 1.00 63.78 182 PRO A N 1
ATOM 1516 C CA . PRO A 1 182 ? 3.860 13.659 -30.087 1.00 63.78 182 PRO A CA 1
ATOM 1517 C C . PRO A 1 182 ? 4.674 12.625 -30.876 1.00 63.78 182 PRO A C 1
ATOM 1519 O O . PRO A 1 182 ? 5.553 11.968 -30.325 1.00 63.78 182 PRO A O 1
ATOM 1522 N N . SER A 1 183 ? 4.414 12.494 -32.180 1.00 66.44 183 SER A N 1
ATOM 1523 C CA . SER A 1 183 ? 5.273 11.708 -33.067 1.00 66.44 183 SER A CA 1
ATOM 1524 C C . SER A 1 183 ? 5.670 12.491 -34.305 1.00 66.44 183 SER A C 1
ATOM 1526 O O . SER A 1 183 ? 4.845 13.129 -34.956 1.00 66.44 183 SER A O 1
ATOM 1528 N N . SER A 1 184 ? 6.953 12.399 -34.641 1.00 75.19 184 SER A N 1
ATOM 1529 C CA . SER A 1 184 ? 7.537 12.982 -35.844 1.00 75.19 184 SER A CA 1
ATOM 1530 C C . SER A 1 184 ? 7.600 12.010 -37.025 1.00 75.19 184 SER A C 1
ATOM 1532 O O . SER A 1 184 ? 7.929 12.419 -38.136 1.00 75.19 184 SER A O 1
ATOM 1534 N N . GLY A 1 185 ? 7.332 10.719 -36.793 1.00 72.12 185 GLY A N 1
ATOM 1535 C CA . GLY A 1 185 ? 7.479 9.654 -37.789 1.00 72.12 185 GLY A CA 1
ATOM 1536 C C . GLY A 1 185 ? 8.904 9.104 -37.940 1.00 72.12 185 GLY A C 1
ATOM 1537 O O . GLY A 1 185 ? 9.076 8.071 -38.585 1.00 72.12 185 GLY A O 1
ATOM 1538 N N . TYR A 1 186 ? 9.905 9.719 -37.305 1.00 80.31 186 TYR A N 1
ATOM 1539 C CA . TYR A 1 186 ? 11.286 9.236 -37.284 1.00 80.31 186 TYR A CA 1
ATOM 1540 C C . TYR A 1 186 ? 11.575 8.565 -35.948 1.00 80.31 186 TYR A C 1
ATOM 1542 O O . TYR A 1 186 ? 11.315 9.148 -34.897 1.00 80.31 186 TYR A O 1
ATOM 1550 N N . TRP A 1 187 ? 12.126 7.353 -35.976 1.00 84.75 187 TRP A N 1
ATOM 1551 C CA . TRP A 1 187 ? 12.332 6.572 -34.763 1.00 84.75 187 TRP A CA 1
ATOM 1552 C C . TRP A 1 187 ? 13.615 5.742 -34.785 1.00 84.75 187 TRP A C 1
ATOM 1554 O O . TRP A 1 187 ? 14.094 5.326 -35.841 1.00 84.75 187 TRP A O 1
ATOM 1564 N N . GLY A 1 188 ? 14.166 5.553 -33.592 1.00 85.19 188 GLY A N 1
ATOM 1565 C CA . GLY A 1 188 ? 15.274 4.677 -33.262 1.00 85.19 188 GLY A CA 1
ATOM 1566 C C . GLY A 1 188 ? 14.765 3.415 -32.578 1.00 85.19 188 GLY A C 1
ATOM 1567 O O . GLY A 1 188 ? 13.648 3.374 -32.058 1.00 85.19 188 GLY A O 1
ATOM 1568 N N . TYR A 1 189 ? 15.596 2.386 -32.621 1.00 88.88 189 TYR A N 1
ATOM 1569 C CA . TYR A 1 189 ? 15.270 1.039 -32.194 1.00 88.88 189 TYR A CA 1
ATOM 1570 C C . TYR A 1 189 ? 16.487 0.418 -31.529 1.00 88.88 189 TYR A C 1
ATOM 1572 O O . TYR A 1 189 ? 17.577 0.475 -32.105 1.00 88.88 189 TYR A O 1
ATOM 1580 N N . ASP A 1 190 ? 16.269 -0.192 -30.373 1.00 88.31 190 ASP A N 1
ATOM 1581 C CA . ASP A 1 190 ? 17.242 -1.035 -29.695 1.00 88.31 190 ASP A CA 1
ATOM 1582 C C . ASP A 1 190 ? 16.543 -2.253 -29.076 1.00 88.31 190 ASP A C 1
ATOM 1584 O O . ASP A 1 190 ? 15.319 -2.280 -28.900 1.00 88.31 190 ASP A O 1
ATOM 1588 N N . GLU A 1 191 ? 17.317 -3.285 -28.765 1.00 89.38 191 GLU A N 1
ATOM 1589 C CA . GLU A 1 191 ? 16.800 -4.493 -28.137 1.00 89.38 191 GLU A CA 1
ATOM 1590 C C . GLU A 1 191 ? 17.767 -5.091 -27.118 1.00 89.38 191 GLU A C 1
ATOM 1592 O O . GLU A 1 191 ? 18.966 -5.251 -27.348 1.00 89.38 191 GLU A O 1
ATOM 1597 N N . ILE A 1 192 ? 17.213 -5.492 -25.975 1.00 90.12 192 ILE A N 1
ATOM 1598 C CA . ILE A 1 192 ? 17.953 -6.156 -24.906 1.00 90.12 192 ILE A CA 1
ATOM 1599 C C . ILE A 1 192 ? 17.514 -7.615 -24.837 1.00 90.12 192 ILE A C 1
ATOM 1601 O O . ILE A 1 192 ? 16.337 -7.932 -24.660 1.00 90.12 192 ILE A O 1
ATOM 1605 N N . HIS A 1 193 ? 18.482 -8.523 -24.924 1.00 91.44 193 HIS A N 1
ATOM 1606 C CA . HIS A 1 193 ? 18.240 -9.958 -24.828 1.00 91.44 193 HIS A CA 1
ATOM 1607 C C . HIS A 1 193 ? 18.012 -10.368 -23.370 1.00 91.44 193 HIS A C 1
ATOM 1609 O O . HIS A 1 193 ? 18.895 -10.233 -22.521 1.00 91.44 193 HIS A O 1
ATOM 1615 N N . LEU A 1 194 ? 16.841 -10.931 -23.090 1.00 90.25 194 LEU A N 1
ATOM 1616 C CA . LEU A 1 194 ? 16.423 -11.370 -21.766 1.00 90.25 194 LEU A CA 1
ATOM 1617 C C . LEU A 1 194 ? 16.178 -12.880 -21.732 1.00 90.25 194 LEU A C 1
ATOM 1619 O O . LEU A 1 194 ? 15.880 -13.528 -22.739 1.00 90.25 194 LEU A O 1
ATOM 1623 N N . ARG A 1 195 ? 16.269 -13.453 -20.529 1.00 90.94 195 ARG A N 1
ATOM 1624 C CA . ARG A 1 195 ? 15.828 -14.822 -20.260 1.00 90.94 195 ARG A CA 1
ATOM 1625 C C . ARG A 1 195 ? 14.818 -14.826 -19.123 1.00 90.94 195 ARG A C 1
ATOM 1627 O O . ARG A 1 195 ? 15.186 -14.587 -17.976 1.00 90.94 195 ARG A O 1
ATOM 1634 N N . ILE A 1 196 ? 13.557 -15.106 -19.436 1.00 86.12 196 ILE A N 1
ATOM 1635 C CA . ILE A 1 196 ? 12.443 -15.059 -18.482 1.00 86.12 196 ILE A CA 1
ATOM 1636 C C . ILE A 1 196 ? 11.871 -16.465 -18.371 1.00 86.12 196 ILE A C 1
ATOM 1638 O O . ILE A 1 196 ? 11.517 -17.073 -19.373 1.00 86.12 196 ILE A O 1
ATOM 1642 N N . SER A 1 197 ? 11.858 -17.023 -17.158 1.00 85.88 197 SER A N 1
ATOM 1643 C CA . SER A 1 197 ? 11.395 -18.400 -16.905 1.00 85.88 197 SER A CA 1
ATOM 1644 C C . SER A 1 197 ? 12.064 -19.470 -17.787 1.00 85.88 197 SER A C 1
ATOM 1646 O O . SER A 1 197 ? 11.491 -20.519 -18.051 1.00 85.88 197 SER A O 1
ATOM 1648 N N . GLY A 1 198 ? 13.303 -19.221 -18.226 1.00 87.06 198 GLY A N 1
ATOM 1649 C CA . GLY A 1 198 ? 14.070 -20.132 -19.081 1.00 87.06 198 GLY A CA 1
ATOM 1650 C C . GLY A 1 198 ? 13.928 -19.876 -20.585 1.00 87.06 198 GLY A C 1
ATOM 1651 O O . GLY A 1 198 ? 14.812 -20.311 -21.332 1.00 87.06 198 GLY A O 1
ATOM 1652 N N . GLU A 1 199 ? 12.918 -19.114 -21.001 1.00 90.56 199 GLU A N 1
ATOM 1653 C CA . GLU A 1 199 ? 12.639 -18.737 -22.389 1.00 90.56 199 GLU A CA 1
ATOM 1654 C C . GLU A 1 199 ? 13.417 -17.482 -22.792 1.00 90.56 199 GLU A C 1
ATOM 1656 O O . GLU A 1 199 ? 13.692 -16.609 -21.963 1.00 90.56 199 GLU A O 1
ATOM 1661 N N . ARG A 1 200 ? 13.822 -17.411 -24.065 1.00 91.00 200 ARG A N 1
ATOM 1662 C CA . ARG A 1 200 ? 14.470 -16.219 -24.625 1.00 91.00 200 ARG A CA 1
ATOM 1663 C C . ARG A 1 200 ? 13.395 -15.201 -24.972 1.00 91.00 200 ARG A C 1
ATOM 1665 O O . ARG A 1 200 ? 12.489 -15.518 -25.731 1.00 91.00 200 ARG A O 1
ATOM 1672 N N . MET A 1 201 ? 13.544 -14.005 -24.428 1.00 92.62 201 MET A N 1
ATOM 1673 C CA . MET A 1 201 ? 12.660 -12.869 -24.653 1.00 92.62 201 MET A CA 1
ATOM 1674 C C . MET A 1 201 ? 13.509 -11.649 -25.010 1.00 92.62 201 MET A C 1
ATOM 1676 O O . MET A 1 201 ? 14.712 -11.624 -24.745 1.00 92.62 201 MET A O 1
ATOM 1680 N N . TYR A 1 202 ? 12.883 -10.625 -25.565 1.00 90.25 202 TYR A N 1
ATOM 1681 C CA . TYR A 1 202 ? 13.537 -9.403 -26.010 1.00 90.25 202 TYR A CA 1
ATOM 1682 C C . TYR A 1 202 ? 12.813 -8.217 -25.390 1.00 90.25 202 TYR A C 1
ATOM 1684 O O . TYR A 1 202 ? 11.605 -8.077 -25.561 1.00 90.25 202 TYR A O 1
ATOM 1692 N N . ALA A 1 203 ? 13.526 -7.386 -24.635 1.00 88.62 203 ALA A N 1
ATOM 1693 C CA . ALA A 1 203 ? 13.016 -6.070 -24.281 1.00 88.62 203 ALA A CA 1
ATOM 1694 C C . ALA A 1 203 ? 13.272 -5.141 -25.464 1.00 88.62 203 ALA A C 1
ATOM 1696 O O . ALA A 1 203 ? 14.416 -4.836 -25.785 1.00 88.62 203 ALA A O 1
ATOM 1697 N N . ILE A 1 204 ? 12.189 -4.757 -26.124 1.00 88.25 204 ILE A N 1
ATOM 1698 C CA . ILE A 1 204 ? 12.174 -3.894 -27.290 1.00 88.25 204 ILE A CA 1
ATOM 1699 C C . ILE A 1 204 ? 12.075 -2.451 -26.817 1.00 88.25 204 ILE A C 1
ATOM 1701 O O . ILE A 1 204 ? 11.082 -2.084 -26.179 1.00 88.25 204 ILE A O 1
ATOM 1705 N N . ASP A 1 205 ? 13.088 -1.656 -27.147 1.00 85.88 205 ASP A N 1
ATOM 1706 C CA . ASP A 1 205 ? 13.144 -0.231 -26.854 1.00 85.88 205 ASP A CA 1
ATOM 1707 C C . ASP A 1 205 ? 13.048 0.575 -28.152 1.00 85.88 205 ASP A C 1
ATOM 1709 O O . ASP A 1 205 ? 13.620 0.234 -29.192 1.00 85.88 205 ASP A O 1
ATOM 1713 N N . THR A 1 206 ? 12.273 1.649 -28.112 1.00 85.56 206 THR A N 1
ATOM 1714 C CA . THR A 1 206 ? 12.107 2.540 -29.257 1.00 85.56 206 THR A CA 1
ATOM 1715 C C . THR A 1 206 ? 12.090 3.975 -28.786 1.00 85.56 206 THR A C 1
ATOM 1717 O O . THR A 1 206 ? 11.672 4.272 -27.676 1.00 85.56 206 THR A O 1
ATOM 1720 N N . ILE A 1 207 ? 12.525 4.885 -29.648 1.00 85.12 207 ILE A N 1
ATOM 1721 C CA . ILE A 1 207 ? 12.502 6.321 -29.376 1.00 85.12 207 ILE A CA 1
ATOM 1722 C C . ILE A 1 207 ? 12.065 7.054 -30.632 1.00 85.12 207 ILE A C 1
ATOM 1724 O O . ILE A 1 207 ? 12.543 6.750 -31.718 1.00 85.12 207 ILE A O 1
ATOM 1728 N N . ASP A 1 208 ? 11.184 8.039 -30.524 1.00 82.81 208 ASP A N 1
ATOM 1729 C CA . ASP A 1 208 ? 10.957 8.992 -31.607 1.00 82.81 208 ASP A CA 1
ATOM 1730 C C . ASP A 1 208 ? 12.082 10.038 -31.573 1.00 82.81 208 ASP A C 1
ATOM 1732 O O . ASP A 1 208 ? 12.178 10.844 -30.650 1.00 82.81 208 ASP A O 1
ATOM 1736 N N . VAL A 1 209 ? 12.978 10.001 -32.560 1.00 82.31 209 VAL A N 1
ATOM 1737 C CA . VAL A 1 209 ? 14.274 10.706 -32.487 1.00 82.31 209 VAL A CA 1
ATOM 1738 C C . VAL A 1 209 ? 14.160 12.228 -32.536 1.00 82.31 209 VAL A C 1
ATOM 1740 O O . VAL A 1 209 ? 15.073 12.910 -32.083 1.00 82.31 209 VAL A O 1
ATOM 1743 N N . ASN A 1 210 ? 13.059 12.775 -33.062 1.00 81.88 210 ASN A N 1
ATOM 1744 C CA . ASN A 1 210 ? 12.881 14.230 -33.120 1.00 81.88 210 ASN A CA 1
ATOM 1745 C C . ASN A 1 210 ? 12.107 14.770 -31.920 1.00 81.88 210 ASN A C 1
ATOM 1747 O O . ASN A 1 210 ? 12.330 15.906 -31.513 1.00 81.88 210 ASN A O 1
ATOM 1751 N N . THR A 1 211 ? 11.170 13.991 -31.378 1.00 76.50 211 THR A N 1
ATOM 1752 C CA . THR A 1 211 ? 10.392 14.406 -30.199 1.00 76.50 211 THR A CA 1
ATOM 1753 C C . THR A 1 211 ? 11.059 13.990 -28.890 1.00 76.50 211 THR A C 1
ATOM 1755 O O . THR A 1 211 ? 10.711 14.518 -27.838 1.00 76.50 211 THR A O 1
ATOM 1758 N N . GLY A 1 212 ? 12.015 13.057 -28.944 1.00 76.38 212 GLY A N 1
ATOM 1759 C CA . GLY A 1 212 ? 12.655 12.461 -27.773 1.00 76.38 212 GLY A CA 1
ATOM 1760 C C . GLY A 1 212 ? 11.731 11.530 -26.987 1.00 76.38 212 GLY A C 1
ATOM 1761 O O . GLY A 1 212 ? 12.080 11.124 -25.882 1.00 76.38 212 GLY A O 1
ATOM 1762 N N . PHE A 1 213 ? 10.547 11.208 -27.517 1.00 75.94 213 PHE A N 1
ATOM 1763 C CA . PHE A 1 213 ? 9.585 10.366 -26.823 1.00 75.94 213 PHE A CA 1
ATOM 1764 C C . PHE A 1 213 ? 10.031 8.900 -26.823 1.00 75.94 213 PHE A C 1
ATOM 1766 O O . PHE A 1 213 ? 10.234 8.313 -27.886 1.00 75.94 213 PHE A O 1
ATOM 1773 N N . VAL A 1 214 ? 10.120 8.306 -25.634 1.00 77.12 214 VAL A N 1
ATOM 1774 C CA . VAL A 1 214 ? 10.467 6.896 -25.417 1.00 77.12 214 VAL A CA 1
ATOM 1775 C C . VAL A 1 214 ? 9.225 6.174 -24.875 1.00 77.12 214 VAL A C 1
ATOM 1777 O O . VAL A 1 214 ? 8.879 6.376 -23.707 1.00 77.12 214 VAL A O 1
ATOM 1780 N N . PRO A 1 215 ? 8.487 5.390 -25.687 1.00 71.56 215 PRO A N 1
ATOM 1781 C CA . PRO A 1 215 ? 7.439 4.513 -25.170 1.00 71.56 215 PRO A CA 1
ATOM 1782 C C . PRO A 1 215 ? 8.005 3.491 -24.179 1.00 71.56 215 PRO A C 1
ATOM 1784 O O . PRO A 1 215 ? 9.179 3.137 -24.215 1.00 71.56 215 PRO A O 1
ATOM 1787 N N . ILE A 1 216 ? 7.140 2.965 -23.309 1.00 71.12 216 ILE A N 1
ATOM 1788 C CA . ILE A 1 216 ? 7.528 1.899 -22.379 1.00 71.12 216 ILE A CA 1
ATOM 1789 C C . ILE A 1 216 ? 8.030 0.689 -23.162 1.00 71.12 216 ILE A C 1
ATOM 1791 O O . ILE A 1 216 ? 7.293 0.133 -23.982 1.00 71.12 216 ILE A O 1
ATOM 1795 N N . ALA A 1 217 ? 9.250 0.260 -22.839 1.00 77.81 217 ALA A N 1
ATOM 1796 C CA . ALA A 1 217 ? 9.849 -0.933 -23.406 1.00 77.81 217 ALA A CA 1
ATOM 1797 C C . ALA A 1 217 ? 8.944 -2.154 -23.190 1.00 77.81 217 ALA A C 1
ATOM 1799 O O . ALA A 1 217 ? 8.398 -2.381 -22.103 1.00 77.81 217 ALA A O 1
ATOM 1800 N N . ARG A 1 218 ? 8.778 -2.957 -24.239 1.00 81.50 218 ARG A N 1
ATOM 1801 C CA . ARG A 1 218 ? 7.921 -4.147 -24.208 1.00 81.50 218 ARG A CA 1
ATOM 1802 C C . ARG A 1 218 ? 8.759 -5.399 -24.279 1.00 81.50 218 ARG A C 1
ATOM 1804 O O . ARG A 1 218 ? 9.712 -5.484 -25.040 1.00 81.50 218 ARG A O 1
ATOM 1811 N N . ILE A 1 219 ? 8.360 -6.389 -23.495 1.00 85.31 219 ILE A N 1
ATOM 1812 C CA . ILE A 1 219 ? 8.942 -7.721 -23.566 1.00 85.31 219 ILE A CA 1
ATOM 1813 C C . ILE A 1 219 ? 8.193 -8.485 -24.656 1.00 85.31 219 ILE A C 1
ATOM 1815 O O . ILE A 1 219 ? 6.988 -8.698 -24.533 1.00 85.31 219 ILE A O 1
ATOM 1819 N N . SER A 1 220 ? 8.909 -8.890 -25.698 1.00 85.31 220 SER A N 1
ATOM 1820 C CA . SER A 1 220 ? 8.396 -9.659 -26.830 1.00 85.31 220 SER A CA 1
ATOM 1821 C C . SER A 1 220 ? 9.156 -10.978 -26.977 1.00 85.31 220 SER A C 1
ATOM 1823 O O . SER A 1 220 ? 10.320 -11.088 -26.589 1.00 85.31 220 SER A O 1
ATOM 1825 N N . SER A 1 221 ? 8.500 -11.997 -27.528 1.00 88.00 221 SER A N 1
ATOM 1826 C CA . SER A 1 221 ? 9.168 -13.211 -28.017 1.00 88.00 221 SER A CA 1
ATOM 1827 C C . SER A 1 221 ? 9.844 -12.993 -29.374 1.00 88.00 221 SER A C 1
ATOM 1829 O O . SER A 1 221 ? 10.651 -13.817 -29.800 1.00 88.00 221 SER A O 1
ATOM 1831 N N . GLU A 1 222 ? 9.511 -11.895 -30.052 1.00 86.31 222 GLU A N 1
ATOM 1832 C CA . GLU A 1 222 ? 9.992 -11.531 -31.381 1.00 86.31 222 GLU A CA 1
ATOM 1833 C C . GLU A 1 222 ? 10.948 -10.336 -31.311 1.00 86.31 222 GLU A C 1
ATOM 1835 O O . GLU A 1 222 ? 10.792 -9.443 -30.477 1.00 86.31 222 GLU A O 1
ATOM 1840 N N . MET A 1 223 ? 11.941 -10.341 -32.199 1.00 86.38 223 MET A N 1
ATOM 1841 C CA . MET A 1 223 ? 13.026 -9.363 -32.262 1.00 86.38 223 MET A CA 1
ATOM 1842 C C . MET A 1 223 ? 13.039 -8.636 -33.609 1.00 86.38 223 MET A C 1
ATOM 1844 O O . MET A 1 223 ? 12.422 -9.083 -34.579 1.00 86.38 223 MET A O 1
ATOM 1848 N N . GLY A 1 224 ? 13.781 -7.538 -33.695 1.00 85.50 224 GLY A N 1
ATOM 1849 C CA . GLY A 1 224 ? 13.925 -6.739 -34.909 1.00 85.50 224 GLY A CA 1
ATOM 1850 C C . GLY A 1 224 ? 12.924 -5.587 -35.083 1.00 85.50 224 GLY A C 1
ATOM 1851 O O . GLY A 1 224 ? 12.017 -5.335 -34.287 1.00 85.50 224 GLY A O 1
ATOM 1852 N N . ARG A 1 225 ? 13.118 -4.847 -36.183 1.00 83.19 225 ARG A N 1
ATOM 1853 C CA . ARG A 1 225 ? 12.435 -3.568 -36.451 1.00 83.19 225 ARG A CA 1
ATOM 1854 C C . ARG A 1 225 ? 10.916 -3.676 -36.548 1.00 83.19 225 ARG A C 1
ATOM 1856 O O . ARG A 1 225 ? 10.248 -2.703 -36.220 1.00 83.19 225 ARG A O 1
ATOM 1863 N N . ASP A 1 226 ? 10.370 -4.801 -36.995 1.00 85.81 226 ASP A N 1
ATOM 1864 C CA . ASP A 1 226 ? 8.917 -4.959 -37.104 1.00 85.81 226 ASP A CA 1
ATOM 1865 C C . ASP A 1 226 ? 8.267 -5.039 -35.716 1.00 85.81 226 ASP A C 1
ATOM 1867 O O . ASP A 1 226 ? 7.327 -4.290 -35.452 1.00 85.81 226 ASP A O 1
ATOM 1871 N N . ALA A 1 227 ? 8.861 -5.796 -34.785 1.00 83.06 227 ALA A N 1
ATOM 1872 C CA . ALA A 1 227 ? 8.460 -5.800 -33.377 1.00 83.06 227 ALA A CA 1
ATOM 1873 C C . ALA A 1 227 ? 8.619 -4.405 -32.743 1.00 83.06 227 ALA A C 1
ATOM 1875 O O . ALA A 1 227 ? 7.720 -3.917 -32.063 1.00 83.06 227 ALA A O 1
ATOM 1876 N N . GLY A 1 228 ? 9.723 -3.703 -33.031 1.00 81.12 228 GLY A N 1
ATOM 1877 C CA . GLY A 1 228 ? 9.908 -2.302 -32.629 1.00 81.12 228 GLY A CA 1
ATOM 1878 C C . GLY A 1 228 ? 8.811 -1.375 -33.148 1.00 81.12 228 GLY A C 1
ATOM 1879 O O . GLY A 1 228 ? 8.261 -0.558 -32.408 1.00 81.12 228 GLY A O 1
ATOM 1880 N N . ARG A 1 229 ? 8.439 -1.524 -34.419 1.00 80.06 229 ARG A N 1
ATOM 1881 C CA . ARG A 1 229 ? 7.379 -0.733 -35.038 1.00 80.06 229 ARG A CA 1
ATOM 1882 C C . ARG A 1 229 ? 6.029 -1.010 -34.389 1.00 80.06 229 ARG A C 1
ATOM 1884 O O . ARG A 1 229 ? 5.275 -0.061 -34.199 1.00 80.06 229 ARG A O 1
ATOM 1891 N N . GLU A 1 230 ? 5.720 -2.257 -34.054 1.00 80.62 230 GLU A N 1
ATOM 1892 C CA . GLU A 1 230 ? 4.498 -2.606 -33.327 1.00 80.62 230 GLU A CA 1
ATOM 1893 C C . GLU A 1 230 ? 4.471 -1.972 -31.941 1.00 80.62 230 GLU A C 1
ATOM 1895 O O . GLU A 1 230 ? 3.502 -1.291 -31.630 1.00 80.62 230 GLU A O 1
ATOM 1900 N N . VAL A 1 231 ? 5.554 -2.064 -31.166 1.00 77.50 231 VAL A N 1
ATOM 1901 C CA . VAL A 1 231 ? 5.661 -1.429 -29.839 1.00 77.50 231 VAL A CA 1
ATOM 1902 C C . VAL A 1 231 ? 5.465 0.082 -29.920 1.00 77.50 231 VAL A C 1
ATOM 1904 O O . VAL A 1 231 ? 4.693 0.659 -29.151 1.00 77.50 231 VAL A O 1
ATOM 1907 N N . LEU A 1 232 ? 6.104 0.728 -30.895 1.00 74.94 232 LEU A N 1
ATOM 1908 C CA . LEU A 1 232 ? 5.950 2.158 -31.130 1.00 74.94 232 LEU A CA 1
ATOM 1909 C C . LEU A 1 232 ? 4.519 2.506 -31.571 1.00 74.94 232 LEU A C 1
ATOM 1911 O O . LEU A 1 232 ? 3.980 3.526 -31.155 1.00 74.94 232 LEU A O 1
ATOM 1915 N N . MET A 1 233 ? 3.880 1.672 -32.396 1.00 74.31 233 MET A N 1
ATOM 1916 C CA . MET A 1 233 ? 2.503 1.871 -32.864 1.00 74.31 233 MET A CA 1
ATOM 1917 C C . MET A 1 233 ? 1.451 1.540 -31.802 1.00 74.31 233 MET A C 1
ATOM 1919 O O . MET A 1 233 ? 0.410 2.180 -31.800 1.00 74.31 233 MET A O 1
ATOM 1923 N N . GLU A 1 234 ? 1.703 0.603 -30.894 1.00 70.06 234 GLU A N 1
ATOM 1924 C CA . GLU A 1 234 ? 0.870 0.297 -29.726 1.00 70.06 234 GLU A CA 1
ATOM 1925 C C . GLU A 1 234 ? 0.987 1.375 -28.656 1.00 70.06 234 GLU A C 1
ATOM 1927 O O . GLU A 1 234 ? -0.030 1.840 -28.144 1.00 70.06 234 GLU A O 1
ATOM 1932 N N . GLY A 1 235 ? 2.208 1.850 -28.390 1.00 62.84 235 GLY A N 1
ATOM 1933 C CA . GLY A 1 235 ? 2.435 3.060 -27.602 1.00 62.84 235 GLY A CA 1
ATOM 1934 C C . GLY A 1 235 ? 1.673 4.259 -28.173 1.00 62.84 235 GLY A C 1
ATOM 1935 O O . GLY A 1 235 ? 1.226 5.111 -27.417 1.00 62.84 235 GLY A O 1
ATOM 1936 N N . ARG A 1 236 ? 1.446 4.274 -29.495 1.00 64.19 236 ARG A N 1
ATOM 1937 C CA . ARG A 1 236 ? 0.584 5.241 -30.193 1.00 64.19 236 ARG A CA 1
ATOM 1938 C C . ARG A 1 236 ? -0.903 4.855 -30.260 1.00 64.19 236 ARG A C 1
ATOM 1940 O O . ARG A 1 236 ? -1.682 5.723 -30.617 1.00 64.19 236 ARG A O 1
ATOM 1947 N N . LYS A 1 237 ? -1.305 3.596 -30.019 1.00 55.16 237 LYS A N 1
ATOM 1948 C CA . LYS A 1 237 ? -2.672 3.057 -30.237 1.00 55.16 237 LYS A CA 1
ATOM 1949 C C . LYS A 1 237 ? -3.478 2.817 -28.967 1.00 55.16 237 LYS A C 1
ATOM 1951 O O . LYS A 1 237 ? -4.660 2.519 -29.094 1.00 55.16 237 LYS A O 1
ATOM 1956 N N . ASN A 1 238 ? -2.924 3.042 -27.780 1.00 46.75 238 ASN A N 1
ATOM 1957 C CA . ASN A 1 238 ? -3.750 3.321 -26.599 1.00 46.75 238 ASN A CA 1
ATOM 1958 C C . ASN A 1 238 ? -4.442 4.711 -26.684 1.00 46.75 238 ASN A C 1
ATOM 1960 O O . ASN A 1 238 ? -4.602 5.366 -25.665 1.00 46.75 238 ASN A O 1
ATOM 1964 N N . LEU A 1 239 ? -4.824 5.120 -27.904 1.00 41.56 239 LEU A N 1
ATOM 1965 C CA . LEU A 1 239 ? -5.720 6.219 -28.277 1.00 41.56 239 LEU A CA 1
ATOM 1966 C C . LEU A 1 239 ? -7.141 5.981 -27.761 1.00 41.56 239 LEU A C 1
ATOM 1968 O O . LEU A 1 239 ? -7.567 4.802 -27.743 1.00 41.56 239 LEU A O 1
#

pLDDT: mean 74.83, std 18.89, range [28.89, 94.12]

Foldseek 3Di:
DDDDDPDDDDDLPQQPCVVVCVPPVPDDDPPPPPPCVVLVVLPDDPDPQPWDWDQDPVQEIDTPDQADPPPRHGKDWDAWDWAWAQDPDLPGIDIHTYTWIADPPPGTDDDDPCSPHPDVDRYDVVLLVVLLVVVVVVDQLVRSQVCCCNRRVDRDDSVVSVCSNCVCVVVVVLCLLPDDDDAPPAKDWDWDWDADPNAIWIFIWMARVPRRDTQHTDIGSDDDDVVNVVSVVVSVPSD

Secondary structure (DSSP, 8-state):
-PPPP---------S-TTTTTTT-TTSPPP----HHHHHHHS-----SSS--EEE-TTSEEEE--SB-TTT-PBPEEEEEEEEEEEETTTTEEEEEEEEEEEETTTEE-----TTTS-TT-SB-HHHHHHHHHHHHTT--HHHHHHHHHHHS-----HHHHHHHHHTTHHHHHHHHHHSPPP--S-EEEEEEEEEETTEEEEEEEEEETTTTB-PPPEEES--SHHHHHHHHHHHTT--